Protein AF-A0A7X9IFP0-F1 (afdb_monomer)

Structure (mmCIF, N/CA/C/O backbone):
data_AF-A0A7X9IFP0-F1
#
_entry.id   AF-A0A7X9IFP0-F1
#
loop_
_atom_site.group_PDB
_atom_site.id
_atom_site.type_symbol
_atom_site.label_atom_id
_atom_site.label_alt_id
_atom_site.label_comp_id
_atom_site.label_asym_id
_atom_site.label_entity_id
_atom_site.label_seq_id
_atom_site.pdbx_PDB_ins_code
_atom_site.Cartn_x
_atom_site.Cartn_y
_atom_site.Cartn_z
_atom_site.occupancy
_atom_site.B_iso_or_equiv
_atom_site.auth_seq_id
_atom_site.auth_comp_id
_atom_site.auth_asym_id
_atom_site.auth_atom_id
_atom_site.pdbx_PDB_model_num
ATOM 1 N N . MET A 1 1 ? -8.179 13.036 -15.042 1.00 52.88 1 MET A N 1
ATOM 2 C CA . MET A 1 1 ? -7.383 11.812 -15.274 1.00 52.88 1 MET A CA 1
ATOM 3 C C . MET A 1 1 ? -6.676 11.459 -13.977 1.00 52.88 1 MET A C 1
ATOM 5 O O . MET A 1 1 ? -5.950 12.315 -13.472 1.00 52.88 1 MET A O 1
ATOM 9 N N . GLY A 1 2 ? -6.962 10.282 -13.411 1.00 71.62 2 GLY A N 1
ATOM 10 C CA . GLY A 1 2 ? -6.364 9.824 -12.152 1.00 71.62 2 GLY A CA 1
ATOM 11 C C . GLY A 1 2 ? -4.845 9.667 -12.257 1.00 71.62 2 GLY A C 1
ATOM 12 O O . GLY A 1 2 ? -4.300 9.585 -13.360 1.00 71.62 2 GLY A O 1
ATOM 13 N N . ILE A 1 3 ? -4.154 9.668 -11.117 1.00 73.00 3 ILE A N 1
ATOM 14 C CA . ILE A 1 3 ? -2.690 9.549 -11.071 1.00 73.00 3 ILE A CA 1
ATOM 15 C C . ILE A 1 3 ? -2.207 8.215 -11.659 1.00 73.00 3 ILE A C 1
ATOM 17 O O . ILE A 1 3 ? -1.256 8.205 -12.433 1.00 73.00 3 ILE A O 1
ATOM 21 N N . GLU A 1 4 ? -2.931 7.125 -11.399 1.00 76.62 4 GLU A N 1
ATOM 22 C CA . GLU A 1 4 ? -2.653 5.796 -11.953 1.00 76.62 4 GLU A CA 1
ATOM 23 C C . GLU A 1 4 ? -2.716 5.791 -13.487 1.00 76.62 4 GLU A C 1
ATOM 25 O O . GLU A 1 4 ? -1.817 5.290 -14.156 1.00 76.62 4 GLU A O 1
ATOM 30 N N . GLU A 1 5 ? -3.728 6.444 -14.059 1.00 79.69 5 GLU A N 1
ATOM 31 C CA . GLU A 1 5 ? -3.892 6.558 -15.508 1.00 79.69 5 GLU A CA 1
ATOM 32 C C . GLU A 1 5 ? -2.758 7.380 -16.142 1.00 79.69 5 GLU A C 1
ATOM 34 O O . GLU A 1 5 ? -2.252 7.048 -17.213 1.00 79.69 5 GLU A O 1
ATOM 39 N N . LYS A 1 6 ? -2.285 8.436 -15.465 1.00 83.88 6 LYS A N 1
ATOM 40 C CA . LYS A 1 6 ? -1.098 9.190 -15.909 1.00 83.88 6 LYS A CA 1
ATOM 41 C C . LYS A 1 6 ? 0.157 8.316 -15.911 1.00 83.88 6 LYS A C 1
ATOM 43 O O . LYS A 1 6 ? 0.950 8.406 -16.845 1.00 83.88 6 LYS A O 1
ATOM 48 N N . ILE A 1 7 ? 0.327 7.471 -14.896 1.00 87.12 7 ILE A N 1
ATOM 49 C CA . ILE A 1 7 ? 1.462 6.550 -14.789 1.00 87.12 7 ILE A CA 1
ATOM 50 C C . ILE A 1 7 ? 1.401 5.493 -15.898 1.00 87.12 7 ILE A C 1
ATOM 52 O O . ILE A 1 7 ? 2.388 5.320 -16.608 1.00 87.12 7 ILE A O 1
ATOM 56 N N . LYS A 1 8 ? 0.251 4.840 -16.114 1.00 89.50 8 LYS A N 1
ATOM 57 C CA . LYS A 1 8 ? 0.069 3.847 -17.191 1.00 89.50 8 LYS A CA 1
ATOM 58 C C . LYS A 1 8 ? 0.357 4.438 -18.571 1.00 89.50 8 LYS A C 1
ATOM 60 O O . LYS A 1 8 ? 1.079 3.833 -19.369 1.00 89.50 8 LYS A O 1
ATOM 65 N N . ASN A 1 9 ? -0.125 5.656 -18.825 1.00 91.88 9 ASN A N 1
ATOM 66 C CA . ASN A 1 9 ? 0.189 6.387 -20.052 1.00 91.88 9 ASN A CA 1
ATOM 67 C C . ASN A 1 9 ? 1.695 6.649 -20.180 1.00 91.88 9 ASN A C 1
ATOM 69 O O . ASN A 1 9 ? 2.280 6.376 -21.228 1.00 91.88 9 ASN A O 1
ATOM 73 N N . ARG A 1 10 ? 2.356 7.077 -19.099 1.00 93.50 10 ARG A N 1
ATOM 74 C CA . ARG A 1 10 ? 3.803 7.311 -19.108 1.00 93.50 10 ARG A CA 1
ATOM 75 C C . ARG A 1 10 ? 4.619 6.032 -19.335 1.00 93.50 10 ARG A C 1
ATOM 77 O O . ARG A 1 10 ? 5.610 6.075 -20.062 1.00 93.50 10 ARG A O 1
ATOM 84 N N . ILE A 1 11 ? 4.208 4.898 -18.763 1.00 94.56 11 ILE A N 1
ATOM 85 C CA . ILE A 1 11 ? 4.840 3.593 -19.021 1.00 94.56 11 ILE A CA 1
ATOM 86 C C . ILE A 1 11 ? 4.692 3.236 -20.503 1.00 94.56 11 ILE A C 1
ATOM 88 O O . ILE A 1 11 ? 5.669 2.863 -21.151 1.00 94.56 11 ILE A O 1
ATOM 92 N N . THR A 1 12 ? 3.498 3.425 -21.065 1.00 96.44 12 THR A N 1
ATOM 93 C CA . THR A 1 12 ? 3.212 3.156 -22.481 1.00 96.44 12 THR A CA 1
ATOM 94 C C . THR A 1 12 ? 4.081 4.010 -23.415 1.00 96.44 12 THR A C 1
ATOM 96 O O . THR A 1 12 ? 4.642 3.499 -24.386 1.00 96.44 12 THR A O 1
ATOM 99 N N . GLU A 1 13 ? 4.262 5.299 -23.112 1.00 96.25 13 GLU A N 1
ATOM 100 C CA . GLU A 1 13 ? 5.180 6.187 -23.841 1.00 96.25 13 GLU A CA 1
ATOM 101 C C . GLU A 1 13 ? 6.635 5.695 -23.797 1.00 96.25 13 GLU A C 1
ATOM 103 O O . GLU A 1 13 ? 7.333 5.706 -24.820 1.00 96.25 13 GLU A O 1
ATOM 108 N N . LEU A 1 14 ? 7.109 5.246 -22.630 1.00 96.31 14 LEU A N 1
ATOM 109 C CA . LEU A 1 14 ? 8.464 4.712 -22.487 1.00 96.31 14 LEU A CA 1
ATOM 110 C C . LEU A 1 14 ? 8.647 3.400 -23.246 1.00 96.31 14 LEU A C 1
ATOM 112 O O . LEU A 1 14 ? 9.641 3.264 -23.956 1.00 96.31 14 LEU A O 1
ATOM 116 N N . ILE A 1 15 ? 7.687 2.477 -23.183 1.00 97.25 15 ILE A N 1
ATOM 117 C CA . ILE A 1 15 ? 7.710 1.245 -23.986 1.00 97.25 15 ILE A CA 1
ATOM 118 C C . ILE A 1 15 ? 7.826 1.609 -25.472 1.00 97.25 15 ILE A C 1
ATOM 120 O O . ILE A 1 15 ? 8.747 1.172 -26.160 1.00 97.25 15 ILE A O 1
ATOM 124 N N . ASN A 1 16 ? 6.962 2.497 -25.969 1.00 96.56 16 ASN A N 1
ATOM 125 C CA . ASN A 1 16 ? 6.968 2.886 -27.379 1.00 96.56 16 ASN A CA 1
ATOM 126 C C . ASN A 1 16 ? 8.284 3.543 -27.819 1.00 96.56 16 ASN A C 1
ATOM 128 O O . ASN A 1 16 ? 8.816 3.197 -28.875 1.00 96.56 16 ASN A O 1
ATOM 132 N N . SER A 1 17 ? 8.834 4.454 -27.012 1.00 95.12 17 SER A N 1
ATOM 133 C CA . SER A 1 17 ? 10.113 5.113 -27.316 1.00 95.12 17 SER A CA 1
ATOM 134 C C . SER A 1 17 ? 11.323 4.174 -27.190 1.00 95.12 17 SER A C 1
ATOM 136 O O . SER A 1 17 ? 12.288 4.312 -27.943 1.00 95.12 17 SER A O 1
ATOM 138 N N . GLY A 1 18 ? 11.265 3.167 -26.314 1.00 93.75 18 GLY A N 1
ATOM 139 C CA . GLY A 1 18 ? 12.339 2.189 -26.111 1.00 93.75 18 GLY A CA 1
ATOM 140 C C . GLY A 1 18 ? 12.458 1.144 -27.228 1.00 93.75 18 GLY A C 1
ATOM 141 O O . GLY A 1 18 ? 13.548 0.609 -27.455 1.00 93.75 18 GLY A O 1
ATOM 142 N N . ARG A 1 19 ? 11.378 0.888 -27.986 1.00 93.38 19 ARG A N 1
ATOM 143 C CA . ARG A 1 19 ? 11.328 -0.136 -29.054 1.00 93.38 19 ARG A CA 1
ATOM 144 C C . ARG A 1 19 ? 12.436 -0.021 -30.092 1.00 93.38 19 ARG A C 1
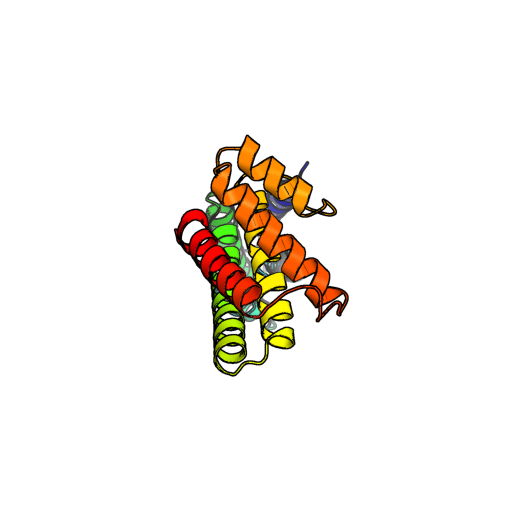ATOM 146 O O . ARG A 1 19 ? 12.911 -1.045 -30.565 1.00 93.38 19 ARG A O 1
ATOM 153 N N . GLN A 1 20 ? 12.816 1.195 -30.480 1.00 90.94 20 GLN A N 1
ATOM 154 C CA . GLN A 1 20 ? 13.871 1.416 -31.479 1.00 90.94 20 GLN A CA 1
ATOM 155 C C . GLN A 1 20 ? 15.255 1.581 -30.847 1.00 90.94 20 GLN A C 1
ATOM 157 O O . GLN A 1 20 ? 16.267 1.273 -31.479 1.00 90.94 20 GLN A O 1
ATOM 162 N N .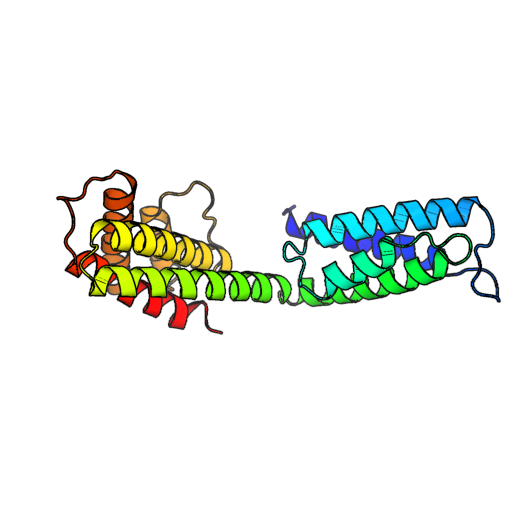 LEU A 1 21 ? 15.310 2.043 -29.595 1.00 93.44 21 LEU A N 1
ATOM 163 C CA . LEU A 1 21 ? 16.559 2.260 -28.868 1.00 93.44 21 LEU A CA 1
ATOM 164 C C . LEU A 1 21 ? 17.245 0.944 -28.492 1.00 93.44 21 LEU A C 1
ATOM 166 O O . LEU A 1 21 ? 18.474 0.893 -28.497 1.00 93.44 21 LEU A O 1
ATOM 170 N N . ARG A 1 22 ? 16.471 -0.128 -28.268 1.00 91.56 22 ARG A N 1
ATOM 171 C CA . ARG A 1 22 ? 16.991 -1.467 -27.938 1.00 91.56 22 ARG A CA 1
ATOM 172 C C . ARG A 1 22 ? 17.785 -2.156 -29.055 1.00 91.56 22 ARG A C 1
ATOM 174 O O . ARG A 1 22 ? 18.450 -3.154 -28.799 1.00 91.56 22 ARG A O 1
ATOM 181 N N . TYR A 1 23 ? 17.724 -1.653 -30.289 1.00 92.56 23 TYR A N 1
ATOM 182 C CA . TYR A 1 23 ? 18.433 -2.243 -31.426 1.00 92.56 23 TYR A CA 1
ATOM 183 C C . TYR A 1 23 ? 19.733 -1.494 -31.716 1.00 92.56 23 TYR A C 1
ATOM 185 O O . TYR A 1 23 ? 19.723 -0.348 -32.170 1.00 92.56 23 TYR A O 1
ATOM 193 N N . GLY A 1 24 ? 20.857 -2.155 -31.449 1.00 87.88 24 GLY A N 1
ATOM 194 C CA . GLY A 1 24 ? 22.185 -1.719 -31.872 1.00 87.88 24 GLY A CA 1
ATOM 195 C C . GLY A 1 24 ? 22.500 -2.082 -33.329 1.00 87.88 24 GLY A C 1
ATOM 196 O O . GLY A 1 24 ? 21.612 -2.397 -34.122 1.00 87.88 24 GLY A O 1
ATOM 197 N N . ARG A 1 25 ? 23.785 -2.061 -33.685 1.00 89.31 25 ARG A N 1
ATOM 198 C CA . ARG A 1 25 ? 24.316 -2.694 -34.902 1.00 89.31 25 ARG A CA 1
ATOM 199 C C . ARG A 1 25 ? 24.193 -4.224 -34.796 1.00 89.31 25 ARG A C 1
ATOM 201 O O . ARG A 1 25 ? 23.754 -4.753 -33.778 1.00 89.31 25 ARG A O 1
ATOM 208 N N . GLY A 1 26 ? 24.594 -4.951 -35.841 1.00 82.06 26 GLY A N 1
ATOM 209 C CA . GLY A 1 26 ? 24.518 -6.422 -35.871 1.00 82.06 26 GLY A CA 1
ATOM 210 C C . GLY A 1 26 ? 25.313 -7.139 -34.766 1.00 82.06 26 GLY A C 1
ATOM 211 O O . GLY A 1 26 ? 25.008 -8.281 -34.450 1.00 82.06 26 GLY A O 1
ATOM 212 N N . ASP A 1 27 ? 26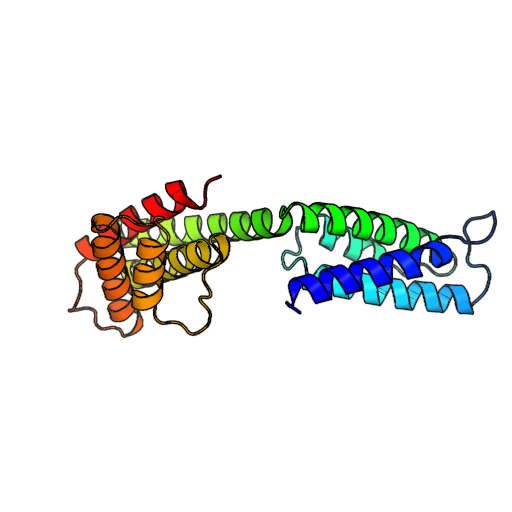.287 -6.461 -34.153 1.00 84.31 27 ASP A N 1
ATOM 213 C CA . ASP A 1 27 ? 27.072 -6.909 -32.991 1.00 84.31 27 ASP A CA 1
ATOM 214 C C . ASP A 1 27 ? 26.420 -6.549 -31.633 1.00 84.31 27 ASP A C 1
ATOM 216 O O . ASP A 1 27 ? 26.968 -6.849 -30.573 1.00 84.31 27 ASP A O 1
ATOM 220 N N . GLY A 1 28 ? 25.260 -5.884 -31.646 1.00 83.00 28 GLY A N 1
ATOM 221 C CA . GLY A 1 28 ? 24.554 -5.402 -30.460 1.00 83.00 28 GLY A CA 1
ATOM 222 C C . GLY A 1 28 ? 25.105 -4.102 -29.864 1.00 83.00 28 GLY A C 1
ATOM 223 O O . GLY A 1 28 ? 24.601 -3.665 -28.829 1.00 83.00 28 GLY A O 1
ATOM 224 N N . TRP A 1 29 ? 26.106 -3.475 -30.491 1.00 90.44 29 TRP A N 1
ATOM 225 C CA . TRP A 1 29 ? 26.683 -2.211 -30.029 1.00 90.44 29 TRP A CA 1
ATOM 226 C C . TRP A 1 29 ? 25.852 -1.011 -30.489 1.00 90.44 29 TRP A C 1
ATOM 228 O O . TRP A 1 29 ? 25.107 -1.085 -31.465 1.00 90.44 29 TRP A O 1
ATOM 238 N N . VAL A 1 30 ? 26.004 0.132 -29.826 1.00 93.88 30 VAL A N 1
ATOM 239 C CA . VAL A 1 30 ? 25.446 1.414 -30.283 1.00 93.88 30 VAL A CA 1
ATOM 240 C C . VAL A 1 30 ? 25.852 1.725 -31.730 1.00 93.88 30 VAL A C 1
ATOM 242 O O . VAL A 1 30 ? 26.975 1.449 -32.159 1.00 93.88 30 VAL A O 1
ATOM 245 N N . ARG A 1 31 ? 24.922 2.306 -32.497 1.00 93.62 31 ARG A N 1
ATOM 246 C CA . ARG A 1 31 ? 25.154 2.757 -33.880 1.00 93.62 31 ARG A CA 1
ATOM 247 C C . ARG A 1 31 ? 26.016 4.010 -33.925 1.00 93.62 31 ARG A C 1
ATOM 249 O O . ARG A 1 31 ? 26.929 4.091 -34.741 1.00 93.62 31 ARG A O 1
ATOM 256 N N . ASP A 1 32 ? 25.727 4.943 -33.029 1.00 93.75 32 ASP A N 1
ATOM 257 C CA . ASP A 1 32 ? 26.403 6.221 -32.874 1.00 93.75 32 ASP A CA 1
ATOM 258 C C . ASP A 1 32 ? 26.281 6.723 -31.424 1.00 93.75 32 ASP A C 1
ATOM 260 O O . ASP A 1 32 ? 25.608 6.127 -30.573 1.00 93.75 32 ASP A O 1
ATOM 264 N N . GLU A 1 33 ? 26.963 7.831 -31.140 1.00 93.62 33 GLU A N 1
ATOM 265 C CA . GLU A 1 33 ? 26.965 8.458 -29.818 1.00 93.62 33 GLU A CA 1
ATOM 266 C C . GLU A 1 33 ? 25.585 9.016 -29.428 1.00 93.62 33 GLU A C 1
ATOM 268 O O . GLU A 1 33 ? 25.211 8.978 -28.256 1.00 93.62 33 GLU A O 1
ATOM 273 N N . LEU A 1 34 ? 24.783 9.465 -30.399 1.00 94.81 34 LEU A N 1
ATOM 274 C CA . LEU A 1 34 ? 23.430 9.962 -30.145 1.00 94.81 34 LEU A CA 1
ATOM 275 C C . LEU A 1 34 ? 22.522 8.842 -29.621 1.00 94.81 34 LEU A C 1
ATOM 277 O O . LEU A 1 34 ? 21.791 9.031 -28.648 1.00 94.81 34 LEU A O 1
ATOM 281 N N . GLN A 1 35 ? 22.593 7.649 -30.215 1.00 94.81 35 GLN A N 1
ATOM 282 C CA . GLN A 1 35 ? 21.882 6.482 -29.714 1.00 94.81 35 GLN A CA 1
ATOM 283 C C . GLN A 1 35 ? 22.324 6.151 -28.291 1.00 94.81 35 GLN A C 1
ATOM 285 O O . GLN A 1 35 ? 21.467 5.877 -27.453 1.00 94.81 35 GLN A O 1
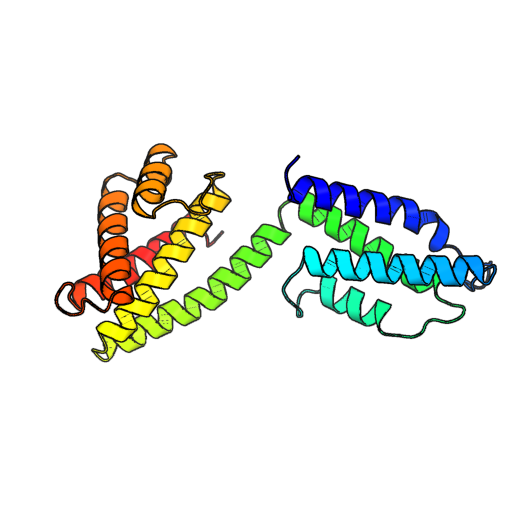ATOM 290 N N . ARG A 1 36 ? 23.630 6.192 -27.999 1.00 94.88 36 ARG A N 1
ATOM 291 C CA . ARG A 1 36 ? 24.138 5.932 -26.645 1.00 94.88 36 ARG A CA 1
ATOM 292 C C . ARG A 1 36 ? 23.513 6.886 -25.623 1.00 94.88 36 ARG A C 1
ATOM 294 O O . ARG A 1 36 ? 22.994 6.430 -24.606 1.00 94.88 36 ARG A O 1
ATOM 301 N N . GLN A 1 37 ? 23.506 8.185 -25.916 1.00 94.94 37 GLN A N 1
ATOM 302 C CA . GLN A 1 37 ? 22.925 9.218 -25.051 1.00 94.94 37 GLN A CA 1
ATOM 303 C C . GLN A 1 37 ? 21.415 9.031 -24.865 1.00 94.94 37 GLN A C 1
ATOM 305 O O . GLN A 1 37 ? 20.919 9.093 -23.739 1.00 94.94 37 GLN A O 1
ATOM 310 N N . ASN A 1 38 ? 20.695 8.716 -25.944 1.00 96.12 38 ASN A N 1
ATOM 311 C CA . ASN A 1 38 ? 19.263 8.431 -25.886 1.00 96.12 38 ASN A CA 1
ATOM 312 C C . ASN A 1 38 ? 18.958 7.177 -25.055 1.00 96.12 38 ASN A C 1
ATOM 314 O O . ASN A 1 38 ? 18.014 7.190 -24.268 1.00 96.12 38 ASN A O 1
ATOM 318 N N . CYS A 1 39 ? 19.763 6.116 -25.179 1.00 96.12 39 CYS A N 1
ATOM 319 C CA . CYS A 1 39 ? 19.630 4.921 -24.347 1.00 96.12 39 CYS A CA 1
ATOM 320 C C . CYS A 1 39 ? 19.811 5.256 -22.862 1.00 96.12 39 CYS A C 1
ATOM 322 O O . CYS A 1 39 ? 19.006 4.824 -22.043 1.00 96.12 39 CYS A O 1
ATOM 324 N N . ILE A 1 40 ? 20.824 6.055 -22.512 1.00 94.56 40 ILE A N 1
ATOM 325 C CA . ILE A 1 40 ? 21.078 6.462 -21.121 1.00 94.56 40 ILE A CA 1
ATOM 326 C C . ILE A 1 40 ? 19.908 7.285 -20.572 1.00 94.56 40 ILE A C 1
ATOM 328 O O . ILE A 1 40 ? 19.384 6.966 -19.506 1.00 94.56 40 ILE A O 1
ATOM 332 N N . GLY A 1 41 ? 19.451 8.304 -21.308 1.00 95.25 41 GLY A N 1
ATOM 333 C CA . GLY A 1 41 ? 18.312 9.124 -20.885 1.00 95.25 41 GLY A CA 1
ATOM 334 C C . GLY A 1 41 ? 17.030 8.305 -20.716 1.00 95.25 41 GLY A C 1
ATOM 335 O O . GLY A 1 41 ? 16.292 8.485 -19.745 1.00 95.25 41 GLY A O 1
ATOM 336 N N . TRP A 1 42 ? 16.794 7.353 -21.621 1.00 97.44 42 TRP A N 1
ATOM 337 C CA . TRP A 1 42 ? 15.659 6.441 -21.535 1.00 97.44 42 TRP A CA 1
ATOM 338 C C . TRP A 1 42 ? 15.746 5.527 -20.304 1.00 97.44 42 TRP A C 1
ATOM 340 O O . TRP A 1 42 ? 14.763 5.410 -19.575 1.00 97.44 42 TRP A O 1
ATOM 350 N N . LEU A 1 43 ? 16.918 4.943 -20.021 1.00 97.06 43 LEU A N 1
ATOM 351 C CA . LEU A 1 43 ? 17.141 4.071 -18.858 1.00 97.06 43 LEU A CA 1
ATOM 352 C C . LEU A 1 43 ? 16.897 4.802 -17.535 1.00 97.06 43 LEU A C 1
ATOM 354 O O . LEU A 1 43 ? 16.224 4.265 -16.657 1.00 97.06 43 LEU A O 1
ATOM 358 N N . VAL A 1 44 ? 17.378 6.042 -17.414 1.00 95.81 44 VAL A N 1
ATOM 359 C CA . VAL A 1 44 ? 17.136 6.879 -16.228 1.00 95.81 44 VAL A CA 1
ATOM 360 C C . VAL A 1 44 ? 15.645 7.184 -16.075 1.00 95.81 44 VAL A C 1
ATOM 362 O O . VAL A 1 44 ? 15.091 7.042 -14.985 1.00 95.81 44 VAL A O 1
ATOM 365 N N . SER A 1 45 ? 14.961 7.554 -17.165 1.00 96.44 45 SER A N 1
ATOM 366 C CA . SER A 1 45 ? 13.518 7.815 -17.108 1.00 96.44 45 SER A CA 1
ATOM 367 C C . SER A 1 45 ? 12.715 6.561 -16.751 1.00 96.44 45 SER A C 1
ATOM 369 O O . SER A 1 45 ? 11.718 6.679 -16.039 1.00 96.44 45 SER A O 1
ATOM 371 N N . ALA A 1 46 ? 13.116 5.389 -17.247 1.00 96.81 46 ALA A N 1
ATOM 372 C CA . ALA A 1 46 ? 12.485 4.113 -16.933 1.00 96.81 46 ALA A CA 1
ATOM 373 C C . ALA A 1 46 ? 12.693 3.728 -15.464 1.00 96.81 46 ALA A C 1
ATOM 375 O O . ALA A 1 46 ? 11.725 3.400 -14.784 1.00 96.81 46 ALA A O 1
ATOM 376 N N . GLN A 1 47 ? 13.921 3.844 -14.951 1.00 96.31 47 GLN A N 1
ATOM 377 C CA . GLN A 1 47 ? 14.240 3.564 -13.550 1.00 96.31 47 GLN A CA 1
ATOM 378 C C . GLN A 1 47 ? 13.438 4.446 -12.593 1.00 96.31 47 GLN A C 1
ATOM 380 O O . GLN A 1 47 ? 12.808 3.938 -11.667 1.00 96.31 47 GLN A O 1
ATOM 385 N N . ASN A 1 48 ? 13.390 5.754 -12.859 1.00 94.06 48 ASN A N 1
ATOM 386 C CA . ASN A 1 48 ? 12.599 6.677 -12.054 1.00 94.06 48 ASN A CA 1
ATOM 387 C C . ASN A 1 48 ? 11.111 6.294 -12.045 1.00 94.06 48 ASN A C 1
ATOM 389 O O . ASN A 1 48 ? 10.460 6.349 -11.007 1.00 94.06 48 ASN A O 1
ATOM 393 N N . LEU A 1 49 ? 10.564 5.879 -13.191 1.00 92.88 49 LEU A N 1
ATOM 394 C CA . LEU A 1 49 ? 9.166 5.468 -13.268 1.00 92.88 49 LEU A CA 1
ATOM 395 C C . LEU A 1 49 ? 8.896 4.186 -12.475 1.00 92.88 49 LEU A C 1
ATOM 397 O O . LEU A 1 49 ? 7.892 4.121 -11.775 1.00 92.88 49 LEU A O 1
ATOM 401 N N . VAL A 1 50 ? 9.800 3.203 -12.525 1.00 93.44 50 VAL A N 1
ATOM 402 C CA . VAL A 1 50 ? 9.696 1.990 -11.699 1.00 93.44 50 VAL A CA 1
ATOM 403 C C . VAL A 1 50 ? 9.707 2.344 -10.210 1.00 93.44 50 VAL A C 1
ATOM 405 O O . VAL A 1 50 ? 8.899 1.806 -9.464 1.00 93.44 50 VAL A O 1
ATOM 408 N N . HIS A 1 51 ? 10.545 3.290 -9.774 1.00 90.75 51 HIS A N 1
ATOM 409 C CA . HIS A 1 51 ? 10.585 3.734 -8.369 1.00 90.75 51 HIS A CA 1
ATOM 410 C C . HIS A 1 51 ? 9.310 4.445 -7.918 1.00 90.75 51 HIS A C 1
ATOM 412 O O . HIS A 1 51 ? 8.954 4.348 -6.751 1.00 90.75 51 HIS A O 1
ATOM 418 N N . LEU A 1 52 ? 8.618 5.142 -8.822 1.00 86.12 52 LEU A N 1
ATOM 419 C CA . LEU A 1 52 ? 7.330 5.778 -8.518 1.00 86.12 52 LEU A CA 1
ATOM 420 C C . LEU A 1 52 ? 6.187 4.768 -8.372 1.00 86.12 52 LEU A C 1
ATOM 422 O O . LEU A 1 52 ? 5.191 5.068 -7.722 1.00 86.12 52 LEU A O 1
ATOM 426 N N . VAL A 1 53 ? 6.309 3.611 -9.022 1.00 85.44 53 VAL A N 1
ATOM 427 C CA . VAL A 1 53 ? 5.279 2.564 -9.037 1.00 85.44 53 VAL A CA 1
ATOM 428 C C . VAL A 1 53 ? 5.526 1.510 -7.964 1.00 85.44 53 VAL A C 1
ATOM 430 O O . VAL A 1 53 ? 4.581 0.931 -7.444 1.00 85.44 53 VAL A O 1
ATOM 433 N N . VAL A 1 54 ? 6.791 1.243 -7.646 1.00 86.69 54 VAL A N 1
ATOM 434 C CA . VAL A 1 54 ? 7.207 0.154 -6.769 1.00 86.69 54 VAL A CA 1
ATOM 435 C C . VAL A 1 54 ? 8.077 0.725 -5.655 1.00 86.69 54 VAL A C 1
ATOM 437 O O . VAL A 1 54 ? 9.269 0.971 -5.836 1.00 86.69 54 VAL A O 1
ATOM 440 N N . ASN A 1 55 ? 7.477 0.928 -4.482 1.00 78.75 55 ASN A N 1
ATOM 441 C CA . ASN A 1 55 ? 8.164 1.522 -3.332 1.00 78.75 55 ASN A CA 1
ATOM 442 C C . ASN A 1 55 ? 9.109 0.544 -2.618 1.00 78.75 55 ASN A C 1
ATOM 444 O O . ASN A 1 55 ? 10.102 0.965 -2.025 1.00 78.75 55 ASN A O 1
ATOM 448 N N . ASP A 1 56 ? 8.846 -0.760 -2.699 1.00 79.19 56 ASP A N 1
ATOM 449 C CA . ASP A 1 56 ? 9.686 -1.786 -2.083 1.00 79.19 56 ASP A CA 1
ATOM 450 C C . ASP A 1 56 ? 10.972 -2.029 -2.896 1.00 79.19 56 ASP A C 1
ATOM 452 O O . ASP A 1 56 ? 10.934 -2.398 -4.072 1.00 79.19 56 ASP A O 1
ATOM 456 N N . HIS A 1 57 ? 12.127 -1.837 -2.254 1.00 80.94 57 HIS A N 1
ATOM 457 C CA . HIS A 1 57 ? 13.449 -2.092 -2.832 1.00 80.94 57 HIS A CA 1
ATOM 458 C C . HIS A 1 57 ? 13.708 -3.580 -3.116 1.00 80.94 57 HIS A C 1
ATOM 460 O O . HIS A 1 57 ? 14.487 -3.895 -4.016 1.00 80.94 57 HIS A O 1
ATOM 466 N N . GLY A 1 58 ? 13.063 -4.488 -2.376 1.00 82.19 58 GLY A N 1
ATOM 467 C CA . GLY A 1 58 ? 13.171 -5.935 -2.565 1.00 82.19 58 GLY A CA 1
ATOM 468 C C . GLY A 1 58 ? 12.347 -6.469 -3.737 1.00 82.19 58 GLY A C 1
ATOM 469 O O . GLY A 1 58 ? 12.594 -7.582 -4.205 1.00 82.19 58 GLY A O 1
ATOM 470 N N . ASN A 1 59 ? 11.401 -5.683 -4.257 1.00 88.75 59 ASN A N 1
ATOM 471 C CA . ASN A 1 59 ? 10.537 -6.121 -5.343 1.00 88.75 59 ASN A CA 1
ATOM 472 C C . ASN A 1 59 ? 11.357 -6.452 -6.615 1.00 88.75 59 ASN A C 1
ATOM 474 O O . ASN A 1 59 ? 12.236 -5.667 -7.003 1.00 88.75 59 ASN A O 1
ATOM 478 N N . PRO A 1 60 ? 11.080 -7.576 -7.309 1.00 91.69 60 PRO A N 1
ATOM 479 C CA . PRO A 1 60 ? 11.828 -7.987 -8.499 1.00 91.69 60 PRO A CA 1
ATOM 480 C C . PRO A 1 60 ? 11.849 -6.958 -9.633 1.00 91.69 60 PRO A C 1
ATOM 482 O O . PRO A 1 60 ? 12.871 -6.845 -10.312 1.00 91.69 60 PRO A O 1
ATOM 485 N N . TYR A 1 61 ? 10.768 -6.190 -9.822 1.00 94.25 61 TYR A N 1
ATOM 486 C CA . TYR A 1 61 ? 10.712 -5.123 -10.823 1.00 94.25 61 TYR A CA 1
ATOM 487 C C . TYR A 1 61 ? 11.744 -4.036 -10.518 1.00 94.25 61 TYR A C 1
ATOM 489 O O . TYR A 1 61 ? 12.548 -3.685 -11.379 1.00 94.25 61 TYR A O 1
ATOM 497 N N . ARG A 1 62 ? 11.779 -3.554 -9.270 1.00 93.88 62 ARG A N 1
ATOM 498 C CA . ARG A 1 62 ? 12.695 -2.489 -8.848 1.00 93.88 62 ARG A CA 1
ATOM 499 C C . ARG A 1 62 ? 14.144 -2.954 -8.797 1.00 93.88 62 ARG A C 1
ATOM 501 O O . ARG A 1 62 ? 14.996 -2.358 -9.451 1.00 93.88 62 ARG A O 1
ATOM 508 N N . SER A 1 63 ? 14.417 -4.042 -8.083 1.00 94.69 63 SER A N 1
ATOM 509 C CA . SER A 1 63 ? 15.777 -4.566 -7.907 1.00 94.69 63 SER A CA 1
ATOM 510 C C . SER A 1 63 ? 16.437 -4.963 -9.235 1.00 94.69 63 SER A C 1
ATOM 512 O O . SER A 1 63 ? 17.624 -4.699 -9.443 1.00 94.69 63 SER A O 1
ATOM 514 N N . SER A 1 64 ? 15.677 -5.536 -10.177 1.00 95.19 64 SER A N 1
ATOM 515 C CA . SER A 1 64 ? 16.194 -5.858 -11.512 1.00 95.19 64 SER A CA 1
ATOM 516 C C . SER A 1 64 ? 16.502 -4.603 -12.317 1.00 95.19 64 SER A C 1
ATOM 518 O O . SER A 1 64 ? 17.592 -4.513 -12.881 1.00 95.19 64 SER A O 1
ATOM 520 N N . THR A 1 65 ? 15.594 -3.622 -12.347 1.00 96.75 65 THR A N 1
ATOM 521 C CA . THR A 1 65 ? 15.836 -2.349 -13.038 1.00 96.75 65 THR A CA 1
ATOM 522 C C . THR A 1 65 ? 17.038 -1.613 -12.448 1.00 96.75 65 THR A C 1
ATOM 524 O O . THR A 1 65 ? 17.891 -1.161 -13.208 1.00 96.75 65 THR A O 1
ATOM 527 N N . ASP A 1 66 ? 17.175 -1.567 -11.122 1.00 95.44 66 ASP A N 1
ATOM 528 C CA . ASP A 1 66 ? 18.308 -0.927 -10.446 1.00 95.44 66 ASP A CA 1
ATOM 529 C C . ASP A 1 66 ? 19.636 -1.591 -10.795 1.00 95.44 66 ASP A C 1
ATOM 531 O O . ASP A 1 66 ? 20.599 -0.913 -11.160 1.00 95.44 66 ASP A O 1
ATOM 535 N N . ARG A 1 67 ? 19.679 -2.925 -10.782 1.00 95.00 67 ARG A N 1
ATOM 536 C CA . ARG A 1 67 ? 20.856 -3.686 -11.216 1.00 95.00 67 ARG A CA 1
ATOM 537 C C . ARG A 1 67 ? 21.207 -3.412 -12.678 1.00 95.00 67 ARG A C 1
ATOM 539 O O . ARG A 1 67 ? 22.386 -3.371 -13.032 1.00 95.00 67 ARG A O 1
ATOM 546 N N . ILE A 1 68 ? 20.205 -3.259 -13.543 1.00 94.50 68 ILE A N 1
ATOM 547 C CA . ILE A 1 68 ? 20.443 -3.033 -14.968 1.00 94.50 68 ILE A CA 1
ATOM 548 C C . ILE A 1 68 ? 20.975 -1.615 -15.210 1.00 94.50 68 ILE A C 1
ATOM 550 O O . ILE A 1 68 ? 21.977 -1.473 -15.920 1.00 94.50 68 ILE A O 1
ATOM 554 N N . CYS A 1 69 ? 20.354 -0.609 -14.589 1.00 92.88 69 CYS A N 1
ATOM 555 C CA . CYS A 1 69 ? 20.677 0.810 -14.746 1.00 92.88 69 CYS A CA 1
ATOM 556 C C . CYS A 1 69 ? 21.917 1.264 -13.956 1.00 92.88 69 CYS A C 1
ATOM 558 O O . CYS A 1 69 ? 22.527 2.262 -14.324 1.00 92.88 69 CYS A O 1
ATOM 560 N N . GLY A 1 70 ? 22.318 0.544 -12.903 1.00 86.31 70 GLY A N 1
ATOM 561 C CA . GLY A 1 70 ? 23.439 0.921 -12.031 1.00 86.31 70 GLY A CA 1
ATOM 562 C C . GLY A 1 70 ? 24.841 0.725 -12.621 1.00 86.31 70 GLY A C 1
ATOM 563 O O . GLY A 1 70 ? 25.816 1.167 -12.020 1.00 86.31 70 GLY A O 1
ATOM 564 N N . ASN A 1 71 ? 24.963 0.078 -13.783 1.00 82.88 71 ASN A N 1
ATOM 565 C CA . ASN A 1 71 ? 26.247 -0.169 -14.445 1.00 82.88 71 ASN A CA 1
ATOM 566 C C . ASN A 1 71 ? 26.456 0.792 -15.621 1.00 82.88 71 ASN A C 1
ATOM 568 O O . ASN A 1 71 ? 25.551 0.956 -16.440 1.00 82.88 71 ASN A O 1
ATOM 572 N N . ASP A 1 72 ? 27.667 1.338 -15.780 1.00 78.25 72 ASP A N 1
ATOM 573 C CA . ASP A 1 72 ? 28.044 2.002 -17.032 1.00 78.25 72 ASP A CA 1
ATOM 574 C C . ASP A 1 72 ? 28.087 0.965 -18.163 1.00 78.25 72 ASP A C 1
ATOM 576 O O . ASP A 1 72 ? 28.850 -0.003 -18.131 1.00 78.25 72 ASP A O 1
ATOM 580 N N . ARG A 1 73 ? 27.208 1.140 -19.151 1.00 79.69 73 ARG A N 1
ATOM 581 C CA . ARG A 1 73 ? 27.032 0.200 -20.263 1.00 79.69 73 ARG A CA 1
ATOM 582 C C . ARG A 1 73 ? 27.835 0.582 -21.500 1.00 79.69 73 ARG A C 1
ATOM 584 O O . ARG A 1 73 ? 27.903 -0.233 -22.417 1.00 79.69 73 ARG A O 1
ATOM 591 N N . GLY A 1 74 ? 28.412 1.785 -21.570 1.00 85.25 74 GLY A N 1
ATOM 592 C CA . GLY A 1 74 ? 29.157 2.247 -22.744 1.00 85.25 74 GLY A CA 1
ATOM 593 C C . GLY A 1 74 ? 28.464 1.897 -24.071 1.00 85.25 74 GLY A C 1
ATOM 594 O O . GLY A 1 74 ? 27.326 2.295 -24.323 1.00 85.25 74 GLY A O 1
ATOM 595 N N . ASN A 1 75 ? 29.135 1.098 -24.905 1.00 88.25 75 ASN A N 1
ATOM 596 C CA . ASN A 1 75 ? 28.641 0.714 -26.229 1.00 88.25 75 ASN A CA 1
ATOM 597 C C . ASN A 1 75 ? 27.539 -0.355 -26.230 1.00 88.25 75 ASN A C 1
ATOM 599 O O . ASN A 1 75 ? 26.925 -0.558 -27.271 1.00 88.25 75 ASN A O 1
ATOM 603 N N . VAL A 1 76 ? 27.248 -1.020 -25.110 1.00 91.25 76 VAL A N 1
ATOM 604 C CA . VAL A 1 76 ? 26.182 -2.039 -25.017 1.00 91.25 76 VAL A CA 1
ATOM 605 C C . VAL A 1 76 ? 24.890 -1.500 -24.392 1.00 91.25 76 VAL A C 1
ATOM 607 O O . VAL A 1 76 ? 23.994 -2.260 -24.031 1.00 91.25 76 VAL A O 1
ATOM 610 N N . ALA A 1 77 ? 24.741 -0.173 -24.311 1.00 93.06 77 ALA A N 1
ATOM 611 C CA . ALA A 1 77 ? 23.529 0.481 -23.813 1.00 93.06 77 ALA A CA 1
ATOM 612 C C . ALA A 1 77 ? 22.201 -0.002 -24.459 1.00 93.06 77 ALA A C 1
ATOM 614 O O 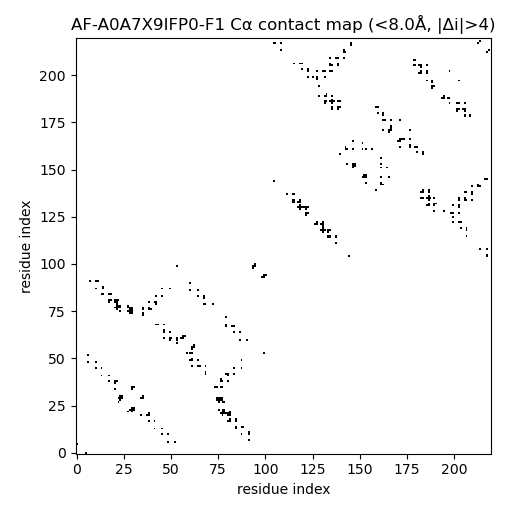. ALA A 1 77 ? 21.219 -0.118 -23.724 1.00 93.06 77 ALA A O 1
ATOM 615 N N . PRO A 1 78 ? 22.121 -0.344 -25.768 1.00 95.81 78 PRO A N 1
ATOM 616 C CA . PRO A 1 78 ? 20.894 -0.870 -26.375 1.00 95.81 78 PRO A CA 1
ATOM 617 C C . PRO A 1 78 ? 20.396 -2.168 -25.725 1.00 95.81 78 PRO A C 1
ATOM 619 O O . PRO A 1 78 ? 19.192 -2.363 -25.584 1.00 95.81 78 PRO A O 1
ATOM 622 N N . GLN A 1 79 ? 21.305 -3.033 -25.271 1.00 94.06 79 GLN A N 1
ATOM 623 C CA . GLN A 1 79 ? 20.944 -4.298 -24.623 1.00 94.06 79 GLN A CA 1
ATOM 624 C C . GLN A 1 79 ? 20.247 -4.038 -23.283 1.00 94.06 79 GLN A C 1
ATOM 626 O O . GLN A 1 79 ? 19.184 -4.593 -23.024 1.00 94.06 79 GLN A O 1
ATOM 631 N N . ALA A 1 80 ? 20.781 -3.106 -22.487 1.00 94.88 80 ALA A N 1
ATOM 632 C CA . ALA A 1 80 ? 20.161 -2.684 -21.233 1.00 94.88 80 ALA A CA 1
ATOM 633 C C . ALA A 1 80 ? 18.780 -2.046 -21.455 1.00 94.88 80 ALA A C 1
ATOM 635 O O . ALA A 1 80 ? 17.851 -2.320 -20.696 1.00 94.88 80 ALA A O 1
ATOM 636 N N . VAL A 1 81 ? 18.615 -1.245 -22.518 1.00 96.62 81 VAL A N 1
ATOM 637 C CA . VAL A 1 81 ? 17.291 -0.736 -22.916 1.00 96.62 81 VAL A CA 1
ATOM 638 C C . VAL A 1 81 ? 16.348 -1.892 -23.234 1.00 96.62 81 VAL A C 1
ATOM 640 O O . VAL A 1 81 ? 15.204 -1.865 -22.798 1.00 96.62 81 VAL A O 1
ATOM 643 N N . GLY A 1 82 ? 16.812 -2.920 -23.949 1.00 96.31 82 GLY A N 1
ATOM 644 C CA . GLY A 1 82 ? 16.023 -4.120 -24.235 1.00 96.31 82 GLY A CA 1
ATOM 645 C C . GLY A 1 82 ? 15.560 -4.853 -22.974 1.00 96.31 82 GLY A C 1
ATOM 646 O O . GLY A 1 82 ? 14.384 -5.196 -22.871 1.00 96.31 82 GLY A O 1
ATOM 647 N N . GLU A 1 83 ? 16.457 -5.039 -22.005 1.00 96.31 83 GLU A N 1
ATOM 648 C CA . GLU A 1 83 ? 16.149 -5.684 -20.724 1.00 96.31 83 GLU A CA 1
ATOM 649 C C . GLU A 1 83 ? 15.112 -4.882 -19.922 1.00 96.31 83 GLU A C 1
ATOM 651 O O . GLU A 1 83 ? 14.077 -5.422 -19.533 1.00 96.31 83 GLU A O 1
ATOM 656 N N . VAL A 1 84 ? 15.330 -3.577 -19.722 1.00 97.44 84 VAL A N 1
ATOM 657 C CA . VAL A 1 84 ? 14.388 -2.730 -18.968 1.00 97.44 84 VAL A CA 1
ATOM 658 C C . VAL A 1 84 ? 13.070 -2.535 -19.721 1.00 97.44 84 VAL A C 1
ATOM 660 O O . VAL A 1 84 ? 12.017 -2.461 -19.095 1.00 97.44 84 VAL A O 1
ATOM 663 N N . HIS A 1 85 ? 13.081 -2.512 -21.055 1.00 98.00 85 HIS A N 1
ATOM 664 C CA . HIS A 1 85 ? 11.859 -2.462 -21.859 1.00 98.00 85 HIS A CA 1
ATOM 665 C C . HIS A 1 85 ? 10.971 -3.681 -21.605 1.00 98.00 85 HIS A C 1
ATOM 667 O O . HIS A 1 85 ? 9.770 -3.517 -21.411 1.00 98.00 85 HIS A O 1
ATOM 673 N N . ALA A 1 86 ? 11.548 -4.885 -21.567 1.00 97.50 86 ALA A N 1
ATOM 674 C CA . ALA A 1 86 ? 10.799 -6.101 -21.253 1.00 97.50 86 ALA A CA 1
ATOM 675 C C . ALA A 1 86 ? 10.218 -6.062 -19.828 1.00 97.50 86 ALA A C 1
ATOM 677 O O . ALA A 1 86 ? 9.075 -6.464 -19.613 1.00 97.50 86 ALA A O 1
ATOM 678 N N . ILE A 1 87 ? 10.973 -5.515 -18.867 1.00 97.44 87 ILE A N 1
ATOM 679 C CA . ILE A 1 87 ? 10.496 -5.301 -17.494 1.00 97.44 87 ILE A CA 1
ATOM 680 C C . ILE A 1 87 ? 9.299 -4.339 -17.476 1.00 97.44 87 ILE A C 1
ATOM 682 O O . ILE A 1 87 ? 8.303 -4.637 -16.825 1.00 97.44 87 ILE A O 1
ATOM 686 N N . LEU A 1 88 ? 9.356 -3.216 -18.203 1.00 96.94 88 LEU A N 1
ATOM 687 C CA . LEU A 1 88 ? 8.244 -2.261 -18.279 1.00 96.94 88 LEU A CA 1
ATOM 688 C C . LEU A 1 88 ? 6.993 -2.853 -18.944 1.00 96.94 88 LEU A C 1
ATOM 690 O O . LEU A 1 88 ? 5.883 -2.543 -18.514 1.00 96.94 88 LEU A O 1
ATOM 694 N N . GLU A 1 89 ? 7.149 -3.697 -19.970 1.00 97.25 89 GLU A N 1
ATOM 695 C CA . GLU A 1 89 ? 6.023 -4.396 -20.605 1.00 97.25 89 GLU A CA 1
ATOM 696 C C . GLU A 1 89 ? 5.303 -5.313 -19.610 1.00 97.25 89 GLU A C 1
ATOM 698 O O . GLU A 1 89 ? 4.078 -5.253 -19.503 1.00 97.25 89 GLU A O 1
ATOM 703 N N . LEU A 1 90 ? 6.054 -6.106 -18.839 1.00 96.25 90 LEU A N 1
ATOM 704 C CA . LEU A 1 90 ? 5.488 -6.970 -17.799 1.00 96.25 90 LEU A CA 1
ATOM 705 C C . LEU A 1 90 ? 4.872 -6.163 -16.651 1.00 96.25 90 LEU A C 1
ATOM 707 O O . LEU A 1 90 ? 3.751 -6.451 -16.239 1.00 96.25 90 LEU A O 1
ATOM 711 N N . LEU A 1 91 ? 5.548 -5.102 -16.203 1.00 94.25 91 LEU A N 1
ATOM 712 C CA . LEU A 1 91 ? 5.035 -4.208 -15.167 1.00 94.25 91 LEU A CA 1
ATOM 713 C C . LEU A 1 91 ? 3.676 -3.619 -15.567 1.00 94.25 91 LEU A C 1
ATOM 715 O O . LEU A 1 91 ? 2.751 -3.603 -14.760 1.00 94.25 91 LEU A O 1
ATOM 719 N N . LEU A 1 92 ? 3.528 -3.170 -16.819 1.00 94.62 92 LEU A N 1
ATOM 720 C CA . LEU A 1 92 ? 2.264 -2.628 -17.320 1.00 94.62 92 LEU A CA 1
ATOM 721 C C . LEU A 1 92 ? 1.148 -3.682 -17.337 1.00 94.62 92 LEU A C 1
ATOM 723 O O . LEU A 1 92 ? 0.001 -3.361 -17.021 1.00 94.62 92 LEU A O 1
ATOM 727 N N . VAL A 1 93 ? 1.467 -4.928 -17.699 1.00 94.69 93 VAL A N 1
ATOM 728 C CA . VAL A 1 93 ? 0.510 -6.045 -17.657 1.00 94.69 93 VAL A CA 1
ATOM 729 C C . VAL A 1 93 ? 0.037 -6.284 -16.223 1.00 94.69 93 VAL A C 1
ATOM 731 O O . VAL A 1 93 ? -1.168 -6.255 -15.975 1.00 94.69 93 VAL A O 1
ATOM 734 N N . ASP A 1 94 ? 0.959 -6.424 -15.273 1.00 92.19 94 ASP A N 1
ATOM 735 C CA . ASP A 1 94 ? 0.633 -6.678 -13.865 1.00 92.19 94 ASP A CA 1
ATOM 736 C C . ASP A 1 94 ? -0.138 -5.519 -13.223 1.00 92.19 94 ASP A C 1
ATOM 738 O O . ASP A 1 94 ? -1.062 -5.738 -12.436 1.00 92.19 94 ASP A O 1
ATOM 742 N N . MET A 1 95 ? 0.179 -4.278 -13.600 1.00 88.25 95 MET A N 1
ATOM 743 C CA . MET A 1 95 ? -0.593 -3.098 -13.205 1.00 88.25 95 MET A CA 1
ATOM 744 C C . MET A 1 95 ? -2.029 -3.147 -13.719 1.00 88.25 95 MET A C 1
ATOM 746 O O . MET A 1 95 ? -2.958 -2.832 -12.979 1.00 88.25 95 MET A O 1
ATOM 750 N N . ASN A 1 96 ? -2.235 -3.533 -14.979 1.00 87.38 96 ASN A N 1
ATOM 751 C CA . ASN A 1 96 ? -3.576 -3.639 -15.555 1.00 87.38 96 ASN A CA 1
ATOM 752 C C . ASN A 1 96 ? -4.397 -4.770 -14.928 1.00 87.38 96 ASN A C 1
ATOM 754 O O . ASN A 1 96 ? -5.621 -4.680 -14.891 1.00 87.38 96 ASN A O 1
ATOM 758 N N . LEU A 1 97 ? -3.729 -5.797 -14.402 1.00 85.69 97 LEU A N 1
ATOM 759 C CA . LEU A 1 97 ? -4.346 -6.880 -13.638 1.00 85.69 97 LEU A CA 1
ATOM 760 C C . LEU A 1 97 ? -4.543 -6.537 -12.148 1.00 85.69 97 LEU A C 1
ATOM 762 O O . LEU A 1 97 ? -5.110 -7.343 -11.415 1.00 85.69 97 LEU A O 1
ATOM 766 N N . GLY A 1 98 ? -4.082 -5.370 -11.681 1.00 81.31 98 GLY A N 1
ATOM 767 C CA . GLY A 1 98 ? -4.179 -4.952 -10.277 1.00 81.31 98 GLY A CA 1
ATOM 768 C C . GLY A 1 98 ? -3.225 -5.685 -9.321 1.00 81.31 98 GLY A C 1
ATOM 769 O O . GLY A 1 98 ? -3.368 -5.577 -8.103 1.00 81.31 98 GLY A O 1
ATOM 770 N N . LEU A 1 99 ? -2.232 -6.415 -9.841 1.00 80.69 99 LEU A N 1
ATOM 771 C CA . LEU A 1 99 ? -1.337 -7.253 -9.035 1.00 80.69 99 LEU A CA 1
ATOM 772 C C . LEU A 1 99 ? -0.367 -6.436 -8.173 1.00 80.69 99 LEU A C 1
ATOM 774 O O . LEU A 1 99 ? 0.003 -6.878 -7.089 1.00 80.69 99 LEU A O 1
ATOM 778 N N . LEU A 1 100 ? 0.000 -5.221 -8.592 1.00 76.19 100 LEU A N 1
ATOM 779 C CA . LEU A 1 100 ? 0.876 -4.362 -7.785 1.00 76.19 100 LEU A CA 1
ATOM 780 C C . LEU A 1 100 ? 0.193 -3.841 -6.520 1.00 76.19 100 LEU A C 1
ATOM 782 O O . LEU A 1 100 ? 0.796 -3.867 -5.452 1.00 76.19 100 LEU A O 1
ATOM 786 N N . VAL A 1 101 ? -1.078 -3.444 -6.623 1.00 68.81 101 VAL A N 1
ATOM 787 C CA . VAL A 1 101 ? -1.882 -3.025 -5.463 1.00 68.81 101 VAL A CA 1
ATOM 788 C C . VAL A 1 101 ? -2.044 -4.194 -4.490 1.00 68.81 101 VAL A C 1
ATOM 790 O O . VAL A 1 101 ? -1.942 -4.012 -3.280 1.00 68.81 101 VAL A O 1
ATOM 793 N N . SER A 1 102 ? -2.226 -5.414 -5.006 1.00 59.62 102 SER A N 1
ATOM 794 C CA . SER A 1 102 ? -2.262 -6.628 -4.183 1.00 59.62 102 SER A CA 1
ATOM 795 C C . SER A 1 102 ? -0.941 -6.863 -3.436 1.00 59.62 102 SER A C 1
ATOM 797 O O . SER A 1 102 ? -0.971 -7.156 -2.243 1.00 59.62 102 SER A O 1
ATOM 799 N N . ILE A 1 103 ? 0.213 -6.678 -4.090 1.00 57.09 103 ILE A N 1
ATOM 800 C CA . ILE A 1 103 ? 1.531 -6.818 -3.448 1.00 57.09 103 ILE A CA 1
ATOM 801 C C . ILE A 1 103 ? 1.746 -5.746 -2.372 1.00 57.09 103 ILE A C 1
ATOM 803 O O . ILE A 1 103 ? 2.135 -6.092 -1.260 1.00 57.09 103 ILE A O 1
ATOM 807 N N . GLU A 1 104 ? 1.466 -4.469 -2.655 1.00 65.44 104 GLU A N 1
ATOM 808 C CA . GLU A 1 104 ? 1.598 -3.399 -1.654 1.00 65.44 104 GLU A CA 1
ATOM 809 C C . GLU A 1 104 ? 0.677 -3.629 -0.451 1.00 65.44 104 GLU A C 1
ATOM 811 O O . GLU A 1 104 ? 1.101 -3.462 0.694 1.00 65.44 104 GLU A O 1
ATOM 816 N N . ASN A 1 105 ? -0.560 -4.072 -0.694 1.00 63.84 105 ASN A N 1
ATOM 817 C CA . ASN A 1 105 ? -1.492 -4.443 0.366 1.00 63.84 105 ASN A CA 1
ATOM 818 C C . ASN A 1 105 ? -0.982 -5.631 1.190 1.00 63.84 105 ASN A C 1
ATOM 820 O O . ASN A 1 105 ? -1.113 -5.599 2.408 1.00 63.84 105 ASN A O 1
ATOM 824 N N . ARG A 1 106 ? -0.367 -6.644 0.566 1.00 58.09 106 ARG A N 1
ATOM 825 C CA . ARG A 1 106 ? 0.222 -7.794 1.272 1.00 58.09 106 ARG A CA 1
ATOM 826 C C . ARG A 1 106 ? 1.417 -7.395 2.135 1.00 58.09 106 ARG A C 1
ATOM 828 O O . ARG A 1 106 ? 1.468 -7.784 3.292 1.00 58.09 106 ARG A O 1
ATOM 835 N N . VAL A 1 107 ? 2.337 -6.577 1.615 1.00 58.59 107 VAL A N 1
ATOM 836 C CA . VAL A 1 107 ? 3.492 -6.076 2.390 1.00 58.59 107 VAL A CA 1
ATOM 837 C C . VAL A 1 107 ? 3.024 -5.232 3.576 1.00 58.59 107 VAL A C 1
ATOM 839 O O . VAL A 1 107 ? 3.508 -5.397 4.693 1.00 58.59 107 VAL A O 1
ATOM 842 N N . ARG A 1 108 ? 2.048 -4.349 3.340 1.00 61.47 108 ARG A N 1
ATOM 843 C CA . ARG A 1 108 ? 1.395 -3.560 4.385 1.00 61.47 108 ARG A CA 1
ATOM 844 C C . ARG A 1 108 ? 0.741 -4.462 5.431 1.00 61.47 108 ARG A C 1
ATOM 846 O O . ARG A 1 108 ? 0.977 -4.242 6.612 1.00 61.47 108 ARG A O 1
ATOM 853 N N . ALA A 1 109 ? -0.028 -5.467 5.009 1.00 60.28 109 ALA A N 1
ATOM 854 C CA . ALA A 1 109 ? -0.663 -6.425 5.909 1.00 60.28 109 ALA A CA 1
ATOM 855 C C . ALA A 1 109 ? 0.378 -7.129 6.789 1.00 60.28 109 ALA A C 1
ATOM 857 O O . ALA A 1 109 ? 0.234 -7.096 7.999 1.00 60.28 109 ALA A O 1
ATOM 858 N N . THR A 1 110 ? 1.491 -7.612 6.223 1.00 57.53 110 THR A N 1
ATOM 859 C CA . THR A 1 110 ? 2.577 -8.247 6.995 1.00 57.53 110 THR A CA 1
ATOM 860 C C . THR A 1 110 ? 3.195 -7.309 8.038 1.00 57.53 110 THR A C 1
ATOM 862 O O . THR A 1 110 ? 3.343 -7.692 9.192 1.00 57.53 110 THR A O 1
ATOM 865 N N . ALA A 1 111 ? 3.519 -6.062 7.678 1.00 62.97 111 ALA A N 1
ATOM 866 C CA . ALA A 1 111 ? 4.064 -5.103 8.647 1.00 62.97 111 ALA A CA 1
ATOM 867 C C . ALA A 1 111 ? 3.053 -4.739 9.753 1.00 62.97 111 ALA A C 1
ATOM 869 O O . ALA A 1 111 ? 3.436 -4.458 10.889 1.00 62.97 111 ALA A O 1
ATOM 870 N N . PHE A 1 112 ? 1.759 -4.716 9.428 1.00 66.88 112 PHE A N 1
ATOM 871 C CA . PHE A 1 112 ? 0.707 -4.448 10.403 1.00 66.88 112 PHE A CA 1
ATOM 872 C C . PHE A 1 112 ? 0.336 -5.664 11.248 1.00 66.88 112 PHE A C 1
ATOM 874 O O . PHE A 1 112 ? -0.047 -5.456 12.395 1.00 66.88 112 PHE A O 1
ATOM 881 N N . ASP A 1 113 ? 0.500 -6.885 10.743 1.00 71.12 113 ASP A N 1
ATOM 882 C CA . ASP A 1 113 ? 0.414 -8.109 11.539 1.00 71.12 113 ASP A CA 1
ATOM 883 C C . ASP A 1 113 ? 1.488 -8.087 12.632 1.00 71.12 113 ASP A C 1
ATOM 885 O O . ASP A 1 113 ? 1.153 -8.252 13.804 1.00 71.12 113 ASP A O 1
ATOM 889 N N . ASP A 1 114 ? 2.731 -7.718 12.294 1.00 80.38 114 ASP A N 1
ATOM 890 C CA . ASP A 1 114 ? 3.808 -7.540 13.279 1.00 80.38 114 ASP A CA 1
ATOM 891 C C . ASP A 1 114 ? 3.440 -6.482 14.342 1.00 80.38 114 ASP A C 1
ATOM 893 O O . ASP A 1 114 ? 3.649 -6.667 15.543 1.00 80.38 114 ASP A O 1
ATOM 897 N N . PHE A 1 115 ? 2.849 -5.352 13.932 1.00 89.81 115 PHE A N 1
ATOM 898 C CA . PHE A 1 115 ? 2.393 -4.328 14.879 1.00 89.81 115 PHE A CA 1
ATOM 899 C C . PHE A 1 115 ? 1.197 -4.776 15.720 1.00 89.81 115 PHE A C 1
ATOM 901 O O . PHE A 1 115 ? 1.119 -4.435 16.902 1.00 89.81 115 PHE A O 1
ATOM 908 N N . LEU A 1 116 ? 0.262 -5.526 15.147 1.00 91.88 116 LEU A N 1
ATOM 909 C CA . LEU A 1 116 ? -0.892 -6.039 15.872 1.00 91.88 116 LEU A CA 1
ATOM 910 C C . LEU A 1 116 ? -0.467 -7.112 16.879 1.00 91.88 116 LEU A C 1
ATOM 912 O O . LEU A 1 116 ? -1.002 -7.147 17.987 1.00 91.88 116 LEU A O 1
ATOM 916 N N . ASP A 1 117 ? 0.546 -7.909 16.547 1.00 91.12 117 ASP A N 1
ATOM 917 C CA . ASP A 1 117 ? 1.180 -8.852 17.462 1.00 91.12 117 ASP A CA 1
ATOM 918 C C . ASP A 1 117 ? 1.909 -8.127 18.600 1.00 91.12 117 ASP A C 1
ATOM 920 O O . ASP A 1 117 ? 1.674 -8.448 19.766 1.00 91.12 117 ASP A O 1
ATOM 924 N N . HIS A 1 118 ? 2.650 -7.048 18.324 1.00 92.00 118 HIS A N 1
ATOM 925 C CA . HIS A 1 118 ? 3.185 -6.194 19.394 1.00 92.00 118 HIS A CA 1
ATOM 926 C C . HIS A 1 118 ? 2.076 -5.604 20.284 1.00 92.00 118 HIS A C 1
ATOM 928 O O . HIS A 1 118 ? 2.217 -5.543 21.508 1.00 92.00 118 HIS A O 1
ATOM 934 N N . ALA A 1 119 ? 0.947 -5.176 19.705 1.00 95.94 119 ALA A N 1
ATOM 935 C CA . ALA A 1 119 ? -0.184 -4.675 20.483 1.00 95.94 119 ALA A CA 1
ATOM 936 C C . ALA A 1 119 ? -0.769 -5.758 21.404 1.00 95.94 119 ALA A C 1
ATOM 938 O O . ALA A 1 119 ? -1.097 -5.461 22.558 1.00 95.94 119 ALA A O 1
ATOM 939 N N . LYS A 1 120 ? -0.857 -7.011 20.933 1.00 95.75 120 LYS A N 1
ATOM 940 C CA . LYS A 1 120 ? -1.267 -8.162 21.754 1.00 95.75 120 LYS A CA 1
ATOM 941 C C . LYS A 1 120 ? -0.289 -8.415 22.888 1.00 95.75 120 LYS A C 1
ATOM 943 O O . LYS A 1 120 ? -0.729 -8.546 24.027 1.00 95.75 120 LYS A O 1
ATOM 948 N N . GLU A 1 121 ? 1.011 -8.445 22.607 1.00 95.81 121 GLU A N 1
ATOM 949 C CA . GLU A 1 121 ? 2.046 -8.660 23.622 1.00 95.81 121 GLU A CA 1
ATOM 950 C C . GLU A 1 121 ? 1.979 -7.592 24.721 1.00 95.81 121 GLU A C 1
ATOM 952 O O . GLU A 1 121 ? 1.947 -7.917 25.911 1.00 95.81 121 GLU A O 1
ATOM 957 N N . TYR A 1 122 ? 1.851 -6.317 24.341 1.00 97.12 122 TYR A N 1
ATOM 958 C CA . TYR A 1 122 ? 1.666 -5.230 25.301 1.00 97.12 122 TYR A CA 1
ATOM 959 C C . TYR A 1 122 ? 0.364 -5.362 26.092 1.00 97.12 122 TYR A C 1
ATOM 961 O O . TYR A 1 122 ? 0.372 -5.167 27.309 1.00 97.12 122 TYR A O 1
ATOM 969 N N . ALA A 1 123 ? -0.746 -5.727 25.445 1.00 97.06 123 ALA A N 1
ATOM 970 C CA . ALA A 1 123 ? -2.022 -5.921 26.127 1.00 97.06 123 ALA A CA 1
ATOM 971 C C . ALA A 1 123 ? -1.962 -7.089 27.128 1.00 97.06 123 ALA A C 1
ATOM 973 O O . ALA A 1 123 ? -2.483 -6.975 28.239 1.00 97.06 123 ALA A O 1
ATOM 974 N N . MET A 1 124 ? -1.296 -8.191 26.767 1.00 95.56 124 MET A N 1
ATOM 975 C CA . MET A 1 124 ? -1.065 -9.343 27.645 1.00 95.56 124 MET A CA 1
ATOM 976 C C . MET A 1 124 ? -0.191 -8.981 28.847 1.00 95.56 124 MET A C 1
ATOM 978 O O . MET A 1 124 ? -0.452 -9.442 29.956 1.00 95.56 124 MET A O 1
ATOM 982 N N . ALA A 1 125 ? 0.805 -8.120 28.645 1.00 94.56 125 ALA A N 1
ATOM 983 C CA . ALA A 1 125 ? 1.678 -7.616 29.700 1.00 94.56 125 ALA A CA 1
ATOM 984 C C . ALA A 1 125 ? 1.065 -6.461 30.526 1.00 94.56 125 ALA A C 1
ATOM 986 O O . ALA A 1 125 ? 1.713 -5.943 31.434 1.00 94.56 125 ALA A O 1
ATOM 987 N N . GLY A 1 126 ? -0.178 -6.049 30.245 1.00 95.06 126 GLY A N 1
ATOM 988 C CA . GLY A 1 126 ? -0.876 -4.987 30.981 1.00 95.06 126 GLY A CA 1
ATOM 989 C C . GLY A 1 126 ? -0.468 -3.562 30.590 1.00 95.06 126 GLY A C 1
ATOM 990 O O . GLY A 1 126 ? -0.914 -2.597 31.212 1.00 95.06 126 GLY A O 1
ATOM 991 N N . TYR A 1 127 ? 0.334 -3.398 29.538 1.00 96.88 127 TYR A N 1
ATOM 992 C CA . TYR A 1 127 ? 0.731 -2.104 28.982 1.00 96.88 127 TYR A CA 1
ATOM 993 C C . TYR A 1 127 ? -0.403 -1.497 28.133 1.00 96.88 127 TYR A C 1
ATOM 995 O O . TYR A 1 127 ? -0.281 -1.331 26.918 1.00 96.88 127 TYR A O 1
ATOM 1003 N N . LYS A 1 128 ? -1.530 -1.171 28.794 1.00 97.38 128 LYS A N 1
ATOM 1004 C CA . LYS A 1 128 ? -2.784 -0.674 28.187 1.00 97.38 128 LYS A CA 1
ATOM 1005 C C . LYS A 1 128 ? -2.554 0.471 27.203 1.00 97.38 128 LYS A C 1
ATOM 1007 O O . LYS A 1 128 ? -3.083 0.449 26.097 1.00 97.38 128 LYS A O 1
ATOM 1012 N N . ASN A 1 129 ? -1.780 1.473 27.606 1.00 97.44 129 ASN A N 1
ATOM 1013 C CA . ASN A 1 129 ? -1.630 2.712 26.844 1.00 97.44 129 ASN A CA 1
ATOM 1014 C C . ASN A 1 129 ? -0.860 2.462 25.540 1.00 97.44 129 ASN A C 1
ATOM 1016 O O . ASN A 1 129 ? -1.295 2.885 24.473 1.00 97.44 129 ASN A O 1
ATOM 1020 N N . GLN A 1 130 ? 0.245 1.718 25.622 1.00 96.44 130 GLN A N 1
ATOM 1021 C CA . GLN A 1 130 ? 1.076 1.327 24.483 1.00 96.44 130 GLN A CA 1
ATOM 1022 C C . GLN A 1 130 ? 0.289 0.442 23.517 1.00 96.44 130 GLN A C 1
ATOM 1024 O O . GLN A 1 130 ? 0.245 0.720 22.319 1.00 96.44 130 GLN A O 1
ATOM 1029 N N . ALA A 1 131 ? -0.391 -0.575 24.052 1.00 97.50 131 ALA A N 1
ATOM 1030 C CA . ALA A 1 131 ? -1.244 -1.457 23.270 1.00 97.50 131 ALA A CA 1
ATOM 1031 C C . ALA A 1 131 ? -2.370 -0.681 22.568 1.00 97.50 131 ALA A C 1
ATOM 1033 O O . ALA A 1 131 ? -2.601 -0.886 21.381 1.00 97.50 131 ALA A O 1
ATOM 1034 N N . GLY A 1 132 ? -3.027 0.252 23.266 1.00 97.50 132 GLY A N 1
ATOM 1035 C CA . GLY A 1 132 ? -4.107 1.076 22.718 1.00 97.50 132 GLY A CA 1
ATOM 1036 C C . GLY A 1 132 ? -3.656 1.991 21.581 1.00 97.50 132 GLY A C 1
ATOM 1037 O O . GLY A 1 132 ? -4.364 2.112 20.582 1.00 97.50 132 GLY A O 1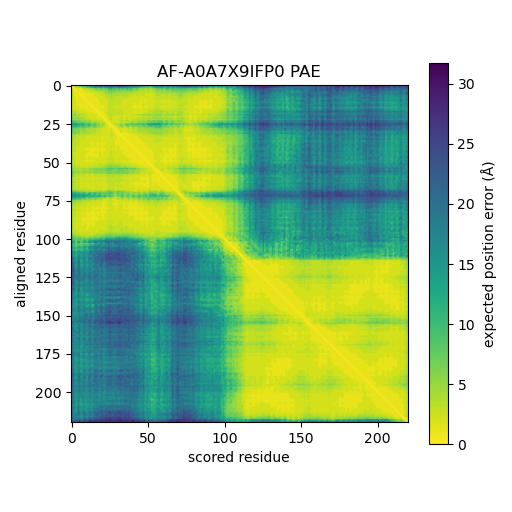
ATOM 1038 N N . VAL A 1 133 ? -2.463 2.590 21.687 1.00 97.31 133 VAL A N 1
ATOM 1039 C CA . VAL A 1 133 ? -1.884 3.394 20.597 1.00 97.31 133 VAL A CA 1
ATOM 1040 C C . VAL A 1 133 ? -1.634 2.525 19.367 1.00 97.31 133 VAL A C 1
ATOM 1042 O O . VAL A 1 133 ? -2.086 2.876 18.279 1.00 97.31 133 VAL A O 1
ATOM 1045 N N . ILE A 1 134 ? -0.949 1.390 19.530 1.00 96.06 134 ILE A N 1
ATOM 1046 C CA . ILE A 1 134 ? -0.573 0.537 18.396 1.00 96.06 134 ILE A CA 1
ATOM 1047 C C . ILE A 1 134 ? -1.819 -0.081 17.753 1.00 96.06 134 ILE A C 1
ATOM 1049 O O . ILE A 1 134 ? -2.025 0.085 16.552 1.00 96.06 134 ILE A O 1
ATOM 1053 N N . ALA A 1 135 ? -2.699 -0.701 18.547 1.00 97.00 135 ALA A N 1
ATOM 1054 C CA . ALA A 1 135 ? -3.942 -1.295 18.057 1.00 97.00 135 ALA A CA 1
ATOM 1055 C C . ALA A 1 135 ? -4.838 -0.261 17.360 1.00 97.00 135 ALA A C 1
ATOM 1057 O O . ALA A 1 135 ? -5.390 -0.536 16.297 1.00 97.00 135 ALA A O 1
ATOM 1058 N N . GLY A 1 136 ? -4.955 0.947 17.922 1.00 96.88 136 GLY A N 1
ATOM 1059 C CA . GLY A 1 136 ? -5.753 2.020 17.335 1.00 96.88 136 GLY A CA 1
ATOM 1060 C C . GLY A 1 136 ? -5.224 2.494 15.978 1.00 96.88 136 GLY A C 1
ATOM 1061 O O . GLY A 1 136 ? -6.012 2.742 15.065 1.00 96.88 136 GLY A O 1
ATOM 1062 N N . VAL A 1 137 ? -3.901 2.597 15.823 1.00 94.88 137 VAL A N 1
ATOM 1063 C CA . VAL A 1 137 ? -3.268 2.967 14.545 1.00 94.88 137 VAL A CA 1
ATOM 1064 C C . VAL A 1 137 ? -3.445 1.862 13.501 1.00 94.88 137 VAL A C 1
ATOM 1066 O O . VAL A 1 137 ? -3.833 2.164 12.372 1.00 94.88 137 VAL A O 1
ATOM 1069 N N . VAL A 1 138 ? -3.228 0.595 13.875 1.00 95.12 138 VAL A N 1
ATOM 1070 C CA . VAL A 1 138 ? -3.428 -0.552 12.967 1.00 95.12 138 VAL A CA 1
ATOM 1071 C C . VAL A 1 138 ? -4.888 -0.631 12.507 1.00 95.12 138 VAL A C 1
ATOM 1073 O O . VAL A 1 138 ? -5.159 -0.821 11.319 1.00 95.12 138 VAL A O 1
ATOM 1076 N N . PHE A 1 139 ? -5.837 -0.419 13.422 1.00 96.75 139 PHE A N 1
ATOM 1077 C CA . PHE A 1 139 ? -7.262 -0.373 13.106 1.00 96.75 139 PHE A CA 1
ATOM 1078 C C . PHE A 1 139 ? -7.598 0.713 12.071 1.00 96.75 139 PHE A C 1
ATOM 1080 O O . PHE A 1 139 ? -8.305 0.441 11.097 1.00 96.75 139 PHE A O 1
ATOM 1087 N N . GLU A 1 140 ? -7.096 1.940 12.257 1.00 95.75 140 GLU A N 1
ATOM 1088 C CA . GLU A 1 140 ? -7.354 3.033 11.315 1.00 95.75 140 GLU A CA 1
ATOM 1089 C C . GLU A 1 140 ? -6.795 2.726 9.920 1.00 95.75 140 GLU A C 1
ATOM 1091 O O . GLU A 1 140 ? -7.516 2.902 8.934 1.00 95.75 140 GLU A O 1
ATOM 1096 N N . ASP A 1 141 ? -5.550 2.246 9.819 1.00 92.88 141 ASP A N 1
ATOM 1097 C CA . ASP A 1 141 ? -4.956 1.911 8.518 1.00 92.88 141 ASP A CA 1
ATOM 1098 C C . ASP A 1 141 ? -5.712 0.766 7.830 1.00 92.88 141 ASP A C 1
ATOM 1100 O O . ASP A 1 141 ? -5.997 0.843 6.632 1.00 92.88 141 ASP A O 1
ATOM 1104 N N . THR A 1 142 ? -6.136 -0.243 8.597 1.00 93.38 142 THR A N 1
ATOM 1105 C CA . THR A 1 142 ? -6.974 -1.348 8.108 1.00 93.38 142 THR A CA 1
ATOM 1106 C C . THR A 1 142 ? -8.286 -0.816 7.527 1.00 93.38 142 THR A C 1
ATOM 1108 O O . THR A 1 142 ? -8.630 -1.114 6.382 1.00 93.38 142 THR A O 1
ATOM 1111 N N . ALA A 1 143 ? -9.007 0.033 8.266 1.00 95.38 143 ALA A N 1
ATOM 1112 C CA . ALA A 1 143 ? -10.273 0.608 7.810 1.00 95.38 143 ALA A CA 1
ATOM 1113 C C . ALA A 1 143 ? -10.105 1.478 6.550 1.00 95.38 143 ALA A C 1
ATOM 1115 O O . ALA A 1 143 ? -10.914 1.386 5.621 1.00 95.38 143 ALA A O 1
ATOM 1116 N N . ARG A 1 144 ? -9.041 2.291 6.485 1.00 94.94 144 ARG A N 1
ATOM 1117 C CA . ARG A 1 144 ? -8.710 3.108 5.304 1.00 94.94 144 ARG A CA 1
ATOM 1118 C C . ARG A 1 144 ? -8.336 2.246 4.103 1.00 94.94 144 ARG A C 1
ATOM 1120 O O . ARG A 1 144 ? -8.795 2.510 2.995 1.00 94.94 144 ARG A O 1
ATOM 1127 N N . THR A 1 145 ? -7.577 1.174 4.311 1.00 90.81 145 THR A N 1
ATOM 1128 C CA . THR A 1 145 ? -7.212 0.228 3.248 1.00 90.81 145 THR A CA 1
ATOM 1129 C C . THR A 1 145 ? -8.444 -0.462 2.667 1.00 90.81 145 THR A C 1
ATOM 1131 O O . THR A 1 145 ? -8.581 -0.524 1.446 1.00 90.81 145 THR A O 1
ATOM 1134 N N . ILE A 1 146 ? -9.398 -0.876 3.506 1.00 93.19 146 ILE A N 1
ATOM 1135 C CA . ILE A 1 146 ? -10.677 -1.428 3.034 1.00 93.19 146 ILE A CA 1
ATOM 1136 C C . ILE A 1 146 ? -11.452 -0.384 2.212 1.00 93.19 146 ILE A C 1
ATOM 1138 O O . ILE A 1 146 ? -11.994 -0.721 1.159 1.00 93.19 146 ILE A O 1
ATOM 1142 N N . CYS A 1 147 ? -11.477 0.887 2.635 1.00 93.88 147 CYS A N 1
ATOM 1143 C CA . CYS A 1 147 ? -12.097 1.964 1.852 1.00 93.88 147 CYS A CA 1
ATOM 1144 C C . CYS A 1 147 ? -11.453 2.094 0.464 1.00 93.88 147 CYS A C 1
ATOM 1146 O O . CYS A 1 147 ? -12.165 2.061 -0.539 1.00 93.88 147 CYS A O 1
ATOM 1148 N N . ARG A 1 148 ? -10.116 2.141 0.384 1.00 89.44 148 ARG A N 1
ATOM 1149 C CA . ARG A 1 148 ? -9.398 2.217 -0.901 1.00 89.44 148 ARG A CA 1
ATOM 1150 C C . ARG A 1 148 ? -9.703 1.030 -1.808 1.00 89.44 148 ARG A C 1
ATOM 1152 O O . ARG A 1 148 ? -10.038 1.231 -2.972 1.00 89.44 148 ARG A O 1
ATOM 1159 N N . ASN A 1 149 ? -9.664 -0.188 -1.269 1.00 86.00 149 ASN A N 1
ATOM 1160 C CA . ASN A 1 149 ? -9.934 -1.412 -2.032 1.00 86.00 149 ASN A CA 1
ATOM 1161 C C . ASN A 1 149 ? -11.386 -1.495 -2.533 1.00 86.00 149 ASN A C 1
ATOM 1163 O O . ASN A 1 149 ? -11.669 -2.206 -3.493 1.00 86.00 149 ASN A O 1
ATOM 1167 N N . THR A 1 150 ? -12.306 -0.763 -1.902 1.00 87.94 150 THR A N 1
ATOM 1168 C CA . THR A 1 150 ? -13.733 -0.725 -2.259 1.00 87.94 150 THR A CA 1
ATOM 1169 C C . THR A 1 150 ? -14.126 0.538 -3.032 1.00 87.94 150 THR A C 1
ATOM 1171 O O . THR A 1 150 ? -15.307 0.752 -3.303 1.00 87.94 150 THR A O 1
ATOM 1174 N N . GLY A 1 151 ? -13.150 1.365 -3.427 1.00 86.12 151 GLY A N 1
ATOM 1175 C CA . GLY A 1 151 ? -13.372 2.574 -4.224 1.00 86.12 151 GLY A CA 1
ATOM 1176 C C . GLY A 1 151 ? -13.963 3.755 -3.445 1.00 86.12 151 GLY A C 1
ATOM 1177 O O . GLY A 1 151 ? -14.508 4.677 -4.051 1.00 86.12 151 GLY A O 1
ATOM 1178 N N . ILE A 1 152 ? -13.881 3.740 -2.113 1.00 91.19 152 ILE A N 1
ATOM 1179 C CA . ILE A 1 152 ? -14.297 4.845 -1.244 1.00 91.19 152 ILE A CA 1
ATOM 1180 C C . ILE A 1 152 ? -13.098 5.781 -1.042 1.00 91.19 152 ILE A C 1
ATOM 1182 O O . ILE A 1 152 ? -12.072 5.367 -0.503 1.00 91.19 152 ILE A O 1
ATOM 1186 N N . GLU A 1 153 ? -13.233 7.050 -1.447 1.00 90.38 153 GLU A N 1
ATOM 1187 C CA . GLU A 1 153 ? -12.229 8.085 -1.162 1.00 90.38 153 GLU A CA 1
ATOM 1188 C C . GLU A 1 153 ? -12.059 8.229 0.356 1.00 90.38 153 GLU A C 1
ATOM 1190 O O . GLU A 1 153 ? -13.048 8.369 1.079 1.00 90.38 153 GLU A O 1
ATOM 1195 N N . GLU A 1 154 ? -10.816 8.187 0.840 1.00 90.38 154 GLU A N 1
ATOM 1196 C CA . GLU A 1 154 ? -10.519 8.208 2.280 1.00 90.38 154 GLU A CA 1
ATOM 1197 C C . GLU A 1 154 ? -9.607 9.352 2.731 1.00 90.38 154 GLU A C 1
ATOM 1199 O O . GLU A 1 154 ? -9.644 9.756 3.901 1.00 90.38 154 GLU A O 1
ATOM 1204 N N . ASN A 1 155 ? -8.847 9.937 1.802 1.00 86.56 155 ASN A N 1
ATOM 1205 C CA . ASN A 1 155 ? -7.857 10.960 2.110 1.00 86.56 155 ASN A CA 1
ATOM 1206 C C . ASN A 1 155 ? -8.498 12.189 2.767 1.00 86.56 155 ASN A C 1
ATOM 1208 O O . ASN A 1 155 ? -9.397 12.821 2.214 1.00 86.56 155 ASN A O 1
ATOM 1212 N N . GLY A 1 156 ? -8.016 12.547 3.961 1.00 87.75 156 GLY A N 1
ATOM 1213 C CA . GLY A 1 156 ? -8.507 13.707 4.714 1.00 87.75 156 GLY A CA 1
ATOM 1214 C C . GLY A 1 156 ? -9.914 13.546 5.305 1.00 87.75 156 GLY A C 1
ATOM 1215 O O . GLY A 1 156 ? -10.439 14.494 5.888 1.00 87.75 156 GLY A O 1
ATOM 1216 N N . ILE A 1 157 ? -10.528 12.365 5.190 1.00 93.62 157 ILE A N 1
ATOM 1217 C CA . ILE A 1 157 ? -11.866 12.094 5.719 1.00 93.62 157 ILE A CA 1
ATOM 1218 C C . ILE A 1 157 ? -11.766 11.510 7.133 1.00 93.62 157 ILE A C 1
ATOM 1220 O O . ILE A 1 157 ? -10.887 10.701 7.453 1.00 93.62 157 ILE A O 1
ATOM 1224 N N . GLN A 1 158 ? -12.684 11.945 8.001 1.00 93.94 158 GLN A N 1
ATOM 1225 C CA . GLN A 1 158 ? -12.785 11.474 9.381 1.00 93.94 158 GLN A CA 1
ATOM 1226 C C . GLN A 1 158 ? -13.179 9.994 9.445 1.00 93.94 158 GLN A C 1
ATOM 1228 O O . GLN A 1 158 ? -14.079 9.552 8.731 1.00 93.94 158 GLN A O 1
ATOM 1233 N N . LEU A 1 159 ? -12.568 9.248 10.368 1.00 93.94 159 LEU A N 1
ATOM 1234 C CA . LEU A 1 159 ? -12.745 7.798 10.489 1.00 93.94 159 LEU A CA 1
ATOM 1235 C C . LEU A 1 159 ? -14.211 7.374 10.700 1.00 93.94 159 LEU A C 1
ATOM 1237 O O . LEU A 1 159 ? -14.652 6.410 10.082 1.00 93.94 159 LEU A O 1
ATOM 1241 N N . ASP A 1 160 ? -15.008 8.124 11.473 1.00 94.31 160 ASP A N 1
ATOM 1242 C CA . ASP A 1 160 ? -16.448 7.829 11.625 1.00 94.31 160 ASP A CA 1
ATOM 1243 C C . ASP A 1 160 ? -17.199 7.914 10.285 1.00 94.31 160 ASP A C 1
ATOM 1245 O O . ASP A 1 160 ? -18.052 7.078 9.980 1.00 94.31 160 ASP A O 1
ATOM 1249 N N . THR A 1 161 ? -16.834 8.884 9.439 1.00 95.88 161 THR A N 1
ATOM 1250 C CA . THR A 1 161 ? -17.423 9.034 8.101 1.00 95.88 161 THR A CA 1
ATOM 1251 C C . THR A 1 161 ? -17.061 7.849 7.211 1.00 95.88 161 THR A C 1
ATOM 1253 O O . THR A 1 161 ? -17.935 7.334 6.512 1.00 95.88 161 THR A O 1
ATOM 1256 N N . LEU A 1 162 ? -15.818 7.364 7.288 1.00 96.62 162 LEU A N 1
ATOM 1257 C CA . LEU A 1 162 ? -15.376 6.168 6.565 1.00 96.62 162 LEU A CA 1
ATOM 1258 C C . LEU A 1 162 ? -16.131 4.919 7.012 1.00 96.62 162 LEU A C 1
ATOM 1260 O O . LEU A 1 162 ? -16.652 4.189 6.173 1.00 96.62 162 LEU A O 1
ATOM 1264 N N . ILE A 1 163 ? -16.287 4.716 8.322 1.00 97.00 163 ILE A N 1
ATOM 1265 C CA . ILE A 1 163 ? -17.054 3.593 8.878 1.00 97.00 163 ILE A CA 1
ATOM 1266 C C . ILE A 1 163 ? -18.498 3.617 8.362 1.00 97.00 163 ILE A C 1
ATOM 1268 O O . ILE A 1 163 ? -19.025 2.588 7.936 1.00 97.00 163 ILE A O 1
ATOM 1272 N N . ASN A 1 164 ? -19.143 4.786 8.354 1.00 95.69 164 ASN A N 1
ATOM 1273 C CA . ASN A 1 164 ? -20.494 4.925 7.808 1.00 95.69 164 ASN A CA 1
ATOM 1274 C C . ASN A 1 164 ? -20.523 4.643 6.290 1.00 95.69 164 ASN A C 1
ATOM 1276 O O . ASN A 1 164 ? -21.483 4.050 5.793 1.00 95.69 164 ASN A O 1
ATOM 1280 N N . GLY A 1 165 ? -19.478 5.038 5.556 1.00 95.81 165 GLY A N 1
ATOM 1281 C CA . GLY A 1 165 ? -19.289 4.716 4.139 1.00 95.81 165 GLY A CA 1
ATOM 1282 C C . GLY A 1 165 ? -19.209 3.209 3.885 1.00 95.81 165 GLY A C 1
ATOM 1283 O O . GLY A 1 165 ? -19.944 2.694 3.045 1.00 95.81 165 GLY A O 1
ATOM 1284 N N . LEU A 1 166 ? -18.412 2.488 4.676 1.00 96.12 166 LEU A N 1
ATOM 1285 C CA . LEU A 1 166 ? -18.278 1.029 4.595 1.00 96.12 166 LEU A CA 1
ATOM 1286 C C . LEU A 1 166 ? -19.599 0.292 4.860 1.00 96.12 166 LEU A C 1
ATOM 1288 O O . LEU A 1 166 ? -19.874 -0.730 4.232 1.00 96.12 166 LEU A O 1
ATOM 1292 N N . VAL A 1 167 ? -20.443 0.813 5.755 1.00 96.62 167 VAL A N 1
ATOM 1293 C CA . VAL A 1 167 ? -21.791 0.265 5.982 1.00 96.62 167 VAL A CA 1
ATOM 1294 C C . VAL A 1 167 ? -22.688 0.482 4.767 1.00 96.62 167 VAL A C 1
ATOM 1296 O O . VAL A 1 167 ? -23.385 -0.437 4.345 1.00 96.62 167 VAL A O 1
ATOM 1299 N N . ARG A 1 168 ? -22.667 1.684 4.176 1.00 95.69 168 ARG A N 1
ATOM 1300 C CA . ARG A 1 168 ? -23.453 1.988 2.965 1.00 95.69 168 ARG A CA 1
ATOM 1301 C C . ARG A 1 168 ? -23.030 1.132 1.774 1.00 95.69 168 ARG A C 1
ATOM 1303 O O . ARG A 1 168 ? -23.883 0.756 0.980 1.00 95.69 168 ARG A O 1
ATOM 1310 N N . ALA A 1 169 ? -21.744 0.806 1.682 1.00 93.44 169 ALA A N 1
ATOM 1311 C CA . ALA A 1 169 ? -21.199 -0.102 0.679 1.00 93.44 169 ALA A CA 1
ATOM 1312 C C . ALA A 1 169 ? -21.487 -1.591 0.969 1.00 93.44 169 ALA A C 1
ATOM 1314 O O . ALA A 1 169 ? -21.113 -2.448 0.177 1.00 93.44 169 ALA A O 1
ATOM 1315 N N . GLY A 1 170 ? -22.135 -1.922 2.094 1.00 93.94 170 GLY A N 1
ATOM 1316 C CA . GLY A 1 170 ? -22.455 -3.302 2.476 1.00 93.94 170 GLY A CA 1
ATOM 1317 C C . GLY A 1 170 ? -21.259 -4.125 2.969 1.00 93.94 170 GLY A C 1
ATOM 1318 O O . GLY A 1 170 ? -21.402 -5.324 3.194 1.00 93.94 170 GLY A O 1
ATOM 1319 N N . ILE A 1 171 ? -20.097 -3.497 3.166 1.00 95.50 171 ILE A N 1
ATOM 1320 C CA . ILE A 1 171 ? -18.859 -4.151 3.617 1.00 95.50 171 ILE A CA 1
ATOM 1321 C C . ILE A 1 171 ? -18.918 -4.445 5.120 1.00 95.50 171 ILE A C 1
ATOM 1323 O O . ILE A 1 171 ? -18.568 -5.540 5.570 1.00 95.50 171 ILE A O 1
ATOM 1327 N N . LEU A 1 172 ? -19.418 -3.478 5.897 1.00 96.56 172 LEU A N 1
ATOM 1328 C CA . LEU A 1 172 ? -19.670 -3.635 7.328 1.00 96.56 172 LEU A CA 1
ATOM 1329 C C . LEU A 1 172 ? -21.162 -3.778 7.615 1.00 96.56 172 LEU A C 1
ATOM 1331 O O . LEU A 1 172 ? -21.996 -3.020 7.122 1.00 96.56 172 LEU A O 1
ATOM 1335 N N . THR A 1 173 ? -21.499 -4.706 8.506 1.00 96.62 173 THR A N 1
ATOM 1336 C CA . THR A 1 173 ? -22.837 -4.750 9.109 1.00 96.62 173 THR A CA 1
ATOM 1337 C C . THR A 1 173 ? -23.025 -3.609 10.114 1.00 96.62 173 THR A C 1
ATOM 1339 O O . THR A 1 173 ? -22.062 -3.031 10.621 1.00 96.62 173 THR A O 1
ATOM 1342 N N . GLN A 1 174 ? -24.273 -3.326 10.499 1.00 95.06 174 GLN A N 1
ATOM 1343 C CA . GLN A 1 174 ? -24.566 -2.348 11.558 1.00 95.06 174 GLN A CA 1
ATOM 1344 C C . GLN A 1 174 ? -23.927 -2.714 12.907 1.00 95.06 174 GLN A C 1
ATOM 1346 O O . GLN A 1 174 ? -23.548 -1.838 13.681 1.00 95.06 174 GLN A O 1
ATOM 1351 N N . VAL A 1 175 ? -23.779 -4.010 13.195 1.00 96.44 175 VAL A N 1
ATOM 1352 C CA . VAL A 1 175 ? -23.107 -4.485 14.412 1.00 96.44 175 VAL A CA 1
ATOM 1353 C C . VAL A 1 175 ? -21.604 -4.219 14.332 1.00 96.44 175 VAL A C 1
ATOM 1355 O O . VAL A 1 175 ? -21.027 -3.670 15.269 1.00 96.44 175 VAL A O 1
ATOM 1358 N N . GLN A 1 176 ? -20.980 -4.530 13.193 1.00 97.12 176 GLN A N 1
ATOM 1359 C CA . GLN A 1 176 ? -19.562 -4.243 12.966 1.00 97.12 176 GLN A CA 1
ATOM 1360 C C . GLN A 1 176 ? -19.275 -2.737 12.978 1.00 97.12 176 GLN A C 1
ATOM 1362 O O . GLN A 1 176 ? -18.255 -2.325 13.511 1.00 97.12 176 GLN A O 1
ATOM 1367 N N . SER A 1 177 ? -20.199 -1.901 12.492 1.00 96.81 177 SER A N 1
ATOM 1368 C CA . SER A 1 177 ? -20.087 -0.440 12.588 1.00 96.81 177 SER A CA 1
ATOM 1369 C C . SER A 1 177 ? -19.943 0.044 14.031 1.00 96.81 177 SER A C 1
ATOM 1371 O O . SER A 1 177 ? -19.099 0.888 14.317 1.00 96.81 177 SER A O 1
ATOM 1373 N N . LYS A 1 178 ? -20.716 -0.517 14.970 1.00 97.56 178 LYS A N 1
ATOM 1374 C CA . LYS A 1 178 ? -20.618 -0.148 16.391 1.00 97.56 178 LYS A CA 1
ATOM 1375 C C . LYS A 1 178 ? -19.257 -0.522 16.983 1.00 97.56 178 LYS A C 1
ATOM 1377 O O . LYS A 1 178 ? -18.664 0.298 17.675 1.00 97.56 178 LYS A O 1
ATOM 1382 N N . ARG A 1 179 ? -18.743 -1.717 16.667 1.00 97.94 179 ARG A N 1
ATOM 1383 C CA . ARG A 1 179 ? -17.396 -2.158 17.080 1.00 97.94 179 ARG A CA 1
ATOM 1384 C C . ARG A 1 179 ? -16.304 -1.281 16.465 1.00 97.94 179 ARG A C 1
ATOM 1386 O O . ARG A 1 179 ? -15.400 -0.857 17.171 1.00 97.94 179 ARG A O 1
ATOM 1393 N N . ALA A 1 180 ? -16.451 -0.919 15.192 1.00 97.56 180 ALA A N 1
ATOM 1394 C CA . ALA A 1 180 ? -15.546 -0.008 14.501 1.00 97.56 180 ALA A CA 1
ATOM 1395 C C . ALA A 1 180 ? -15.514 1.385 15.146 1.00 97.56 180 ALA A C 1
ATOM 1397 O O . ALA A 1 180 ? -14.448 1.973 15.289 1.00 97.56 180 ALA A O 1
ATOM 1398 N N . LYS A 1 181 ? -16.666 1.911 15.576 1.00 97.75 181 LYS A N 1
ATOM 1399 C CA . LYS A 1 181 ? -16.733 3.200 16.280 1.00 97.75 181 LYS A CA 1
ATOM 1400 C C . LYS A 1 181 ? -16.099 3.136 17.668 1.00 97.75 181 LYS A C 1
ATOM 1402 O O . LYS A 1 181 ? -15.437 4.090 18.055 1.00 97.75 181 LYS A O 1
ATOM 1407 N N . ALA A 1 182 ? -16.250 2.020 18.383 1.00 97.75 182 ALA A N 1
ATOM 1408 C CA . ALA A 1 182 ? -15.554 1.807 19.652 1.00 97.75 182 ALA A CA 1
ATOM 1409 C C . ALA A 1 182 ? -14.026 1.772 19.454 1.00 97.75 182 ALA A C 1
ATOM 1411 O O . ALA A 1 182 ? -13.306 2.507 20.123 1.00 97.75 182 ALA A O 1
ATOM 1412 N N . ALA A 1 183 ? -13.539 1.017 18.465 1.00 98.00 183 ALA A N 1
ATOM 1413 C CA . ALA A 1 183 ? -12.121 0.988 18.098 1.00 98.00 183 ALA A CA 1
ATOM 1414 C C . ALA A 1 183 ? -11.589 2.371 17.666 1.00 98.00 183 ALA A C 1
ATOM 1416 O O . ALA A 1 183 ? -10.487 2.774 18.045 1.00 98.00 183 ALA A O 1
ATOM 1417 N N . ALA A 1 184 ? -12.391 3.144 16.923 1.00 97.50 184 ALA A N 1
ATOM 1418 C CA . ALA A 1 184 ? -12.062 4.519 16.551 1.00 97.50 184 ALA A CA 1
ATOM 1419 C C . ALA A 1 184 ? -11.958 5.454 17.770 1.00 97.50 184 ALA A C 1
ATOM 1421 O O . ALA A 1 184 ? -11.099 6.342 17.786 1.00 97.50 184 ALA A O 1
ATOM 1422 N N . ASP A 1 185 ? -12.802 5.264 18.790 1.00 97.62 185 ASP A N 1
ATOM 1423 C CA . ASP A 1 185 ? -12.717 6.029 20.036 1.00 97.62 185 ASP A CA 1
ATOM 1424 C C . ASP A 1 185 ? -11.449 5.647 20.811 1.00 97.62 185 ASP A C 1
ATOM 1426 O O . ASP A 1 185 ? -10.680 6.543 21.146 1.00 97.62 185 ASP A O 1
ATOM 1430 N N . VAL A 1 186 ? -11.130 4.350 20.961 1.00 97.75 186 VAL A N 1
ATOM 1431 C CA . VAL A 1 186 ? -9.860 3.890 21.570 1.00 97.75 186 VAL A CA 1
ATOM 1432 C C . VAL A 1 186 ? -8.658 4.540 20.886 1.00 97.75 186 VAL A C 1
ATOM 1434 O O . VAL A 1 186 ? -7.829 5.153 21.559 1.00 97.75 186 VAL A O 1
ATOM 1437 N N . ARG A 1 187 ? -8.596 4.501 19.548 1.00 97.12 187 ARG A N 1
ATOM 1438 C CA . ARG A 1 187 ? -7.559 5.194 18.764 1.00 97.12 187 ARG A CA 1
ATOM 1439 C C . ARG A 1 187 ? -7.494 6.675 19.124 1.00 97.12 187 ARG A C 1
ATOM 1441 O O . ARG A 1 187 ? -6.412 7.213 19.371 1.00 97.12 187 ARG A O 1
ATOM 1448 N N . THR A 1 188 ? -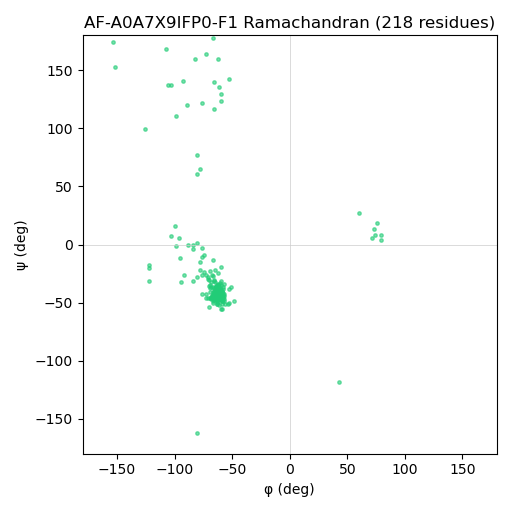8.634 7.363 19.104 1.00 97.00 188 THR A N 1
ATOM 1449 C CA . THR A 1 188 ? -8.707 8.814 19.339 1.00 97.00 188 THR A CA 1
ATOM 1450 C C . THR A 1 188 ? -8.211 9.165 20.737 1.00 97.00 188 THR A C 1
ATOM 1452 O O . THR A 1 188 ? -7.363 10.043 20.879 1.00 97.00 188 THR A O 1
ATOM 1455 N N . ARG A 1 189 ? -8.662 8.434 21.759 1.00 97.75 189 ARG A N 1
ATOM 1456 C CA . ARG A 1 189 ? -8.225 8.631 23.144 1.00 97.75 189 ARG A CA 1
ATOM 1457 C C . ARG A 1 189 ? -6.743 8.347 23.317 1.00 97.75 189 ARG A C 1
ATOM 1459 O O . ARG A 1 189 ? -6.029 9.179 23.870 1.00 97.75 189 ARG A O 1
ATOM 1466 N N . ALA A 1 190 ? -6.265 7.221 22.795 1.00 96.62 190 ALA A N 1
ATOM 1467 C CA . ALA A 1 190 ? -4.872 6.819 22.922 1.00 96.62 190 ALA A CA 1
ATOM 1468 C C . ALA A 1 190 ? -3.916 7.824 22.254 1.00 96.62 190 ALA A C 1
ATOM 1470 O O . ALA A 1 190 ? -2.925 8.234 22.849 1.00 96.62 190 ALA A O 1
ATOM 1471 N N . THR A 1 191 ? -4.238 8.293 21.044 1.00 93.12 191 THR A N 1
ATOM 1472 C CA . THR A 1 191 ? -3.409 9.280 20.319 1.00 93.12 191 THR A CA 1
ATOM 1473 C C . THR A 1 191 ? -3.422 10.676 20.946 1.00 93.12 191 THR A C 1
ATOM 1475 O O . THR A 1 191 ? -2.483 11.442 20.742 1.00 93.12 191 THR A O 1
ATOM 1478 N N . HIS A 1 192 ? -4.451 11.009 21.728 1.00 96.00 192 HIS A N 1
ATOM 1479 C CA . HIS A 1 192 ? -4.545 12.264 22.481 1.00 96.00 192 HIS A CA 1
ATOM 1480 C C . HIS A 1 192 ? -4.091 12.132 23.945 1.00 96.00 192 HIS A C 1
ATOM 1482 O O . HIS A 1 192 ? -4.197 13.094 24.701 1.00 96.00 192 HIS A O 1
ATOM 1488 N N . ALA A 1 193 ? -3.562 10.969 24.342 1.00 95.44 193 ALA A N 1
ATOM 1489 C CA . ALA A 1 193 ? -3.140 10.661 25.708 1.00 95.44 193 ALA A CA 1
ATOM 1490 C C . ALA A 1 193 ? -4.257 10.738 26.775 1.00 95.44 193 ALA A C 1
ATOM 1492 O O . ALA A 1 193 ? -3.985 10.933 27.961 1.00 95.44 193 ALA A O 1
ATOM 1493 N N . ASP A 1 194 ? -5.512 10.513 26.377 1.00 97.25 194 ASP A N 1
ATOM 1494 C CA . ASP A 1 194 ? -6.675 10.414 27.268 1.00 97.25 194 ASP A CA 1
ATOM 1495 C C . ASP A 1 194 ? -6.756 9.008 27.918 1.00 97.25 194 ASP A C 1
ATOM 1497 O O . ASP A 1 194 ? -7.716 8.262 27.713 1.00 97.25 194 ASP A O 1
ATOM 1501 N N . TRP A 1 195 ? -5.741 8.602 28.689 1.00 96.75 195 TRP A N 1
ATOM 1502 C CA . TRP A 1 195 ? -5.582 7.217 29.185 1.00 96.75 195 TRP A CA 1
ATOM 1503 C C . TRP A 1 195 ? -6.703 6.712 30.103 1.00 96.75 195 TRP A C 1
ATOM 1505 O O . TRP A 1 195 ? -6.939 5.510 30.191 1.00 96.75 195 TRP A O 1
ATOM 1515 N N . GLU A 1 196 ? -7.404 7.624 30.772 1.00 96.81 196 GLU A N 1
ATOM 1516 C CA . GLU A 1 196 ? -8.513 7.323 31.691 1.00 96.81 196 GLU A CA 1
ATOM 1517 C C . GLU A 1 196 ? -9.860 7.144 30.966 1.00 96.81 196 GLU A C 1
ATOM 1519 O O . GLU A 1 196 ? -10.897 6.966 31.600 1.00 96.81 196 GLU A O 1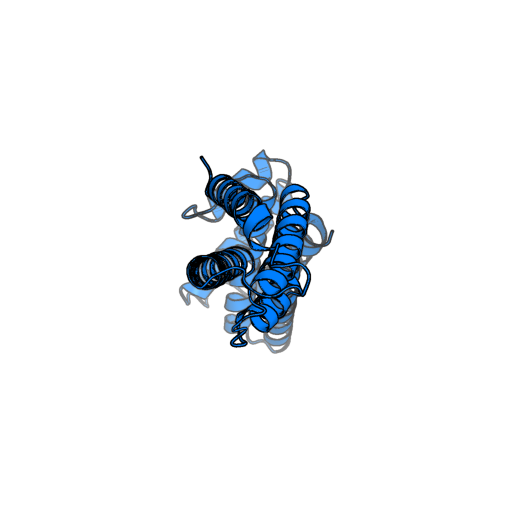
ATOM 1524 N N . LYS A 1 197 ? -9.888 7.280 29.632 1.00 96.50 197 LYS A N 1
ATOM 1525 C CA . LYS A 1 197 ? -11.120 7.218 28.826 1.00 96.50 197 LYS A CA 1
ATOM 1526 C C . LYS A 1 197 ? -11.371 5.864 28.170 1.00 96.50 197 LYS A C 1
ATOM 1528 O O . LYS A 1 197 ? -12.377 5.731 27.482 1.00 96.50 197 LYS A O 1
ATOM 1533 N N . PHE A 1 198 ? -10.479 4.900 28.357 1.00 97.56 198 PHE A N 1
ATOM 1534 C CA . PHE A 1 198 ? -10.615 3.549 27.825 1.00 97.56 198 PHE A CA 1
ATOM 1535 C C . PHE A 1 198 ? -9.894 2.549 28.725 1.00 97.56 198 PHE A C 1
ATOM 1537 O O . PHE A 1 198 ? -8.913 2.889 29.394 1.00 97.56 198 PHE A O 1
ATOM 1544 N N . GLU A 1 199 ? -10.361 1.309 28.710 1.00 98.00 199 GLU A N 1
ATOM 1545 C CA . GLU A 1 199 ? -9.824 0.214 29.508 1.00 98.00 199 GLU A CA 1
ATOM 1546 C C . GLU A 1 199 ? -9.054 -0.800 28.661 1.00 98.00 199 GLU A C 1
ATOM 1548 O O . GLU A 1 199 ? -9.072 -0.783 27.427 1.00 98.00 199 GLU A O 1
ATOM 1553 N N . LEU A 1 200 ? -8.324 -1.693 29.332 1.00 97.75 200 LEU A N 1
ATOM 1554 C CA . LEU A 1 200 ? -7.551 -2.739 28.661 1.00 97.75 200 LEU A CA 1
ATOM 1555 C C . LEU A 1 200 ? -8.456 -3.664 27.832 1.00 97.75 200 LEU A C 1
ATOM 1557 O O . LEU A 1 200 ? -8.056 -4.144 26.773 1.00 97.75 200 LEU A O 1
ATOM 1561 N N . GLU A 1 201 ? -9.682 -3.890 28.289 1.00 98.00 201 GLU A N 1
ATOM 1562 C CA . GLU A 1 201 ? -10.710 -4.662 27.598 1.00 98.00 201 GLU A CA 1
ATOM 1563 C C . GLU A 1 201 ? -11.123 -4.005 26.274 1.00 98.00 201 GLU A C 1
ATOM 1565 O O . GLU A 1 201 ? -11.296 -4.711 25.281 1.00 98.00 201 GLU A O 1
ATOM 1570 N N . ASP A 1 202 ? -11.194 -2.671 26.219 1.00 98.12 202 ASP A N 1
ATOM 1571 C CA . ASP A 1 202 ? -11.492 -1.939 24.981 1.00 98.12 202 ASP A CA 1
ATOM 1572 C C . ASP A 1 202 ? -10.355 -2.097 23.960 1.00 98.12 202 ASP A C 1
ATOM 1574 O O . ASP A 1 202 ? -10.591 -2.246 22.756 1.00 98.12 202 ASP A O 1
ATOM 1578 N N . VAL A 1 203 ? -9.107 -2.128 24.441 1.00 98.19 203 VAL A N 1
ATOM 1579 C CA . VAL A 1 203 ? -7.927 -2.390 23.604 1.00 98.19 203 VAL A CA 1
ATOM 1580 C C . VAL A 1 203 ? -7.956 -3.816 23.058 1.00 98.19 203 VAL A C 1
ATOM 1582 O O . VAL A 1 203 ? -7.781 -4.007 21.857 1.00 98.19 203 VAL A O 1
ATOM 1585 N N . LYS A 1 204 ? -8.234 -4.818 23.901 1.00 97.94 204 LYS A N 1
ATOM 1586 C CA . LYS A 1 204 ? -8.361 -6.220 23.466 1.00 97.94 204 LYS A CA 1
ATOM 1587 C C . LYS A 1 204 ? -9.468 -6.382 22.423 1.00 97.94 204 LYS A C 1
ATOM 1589 O O . LYS A 1 204 ? -9.230 -6.972 21.374 1.00 97.94 204 LYS A O 1
ATOM 1594 N N . ALA A 1 205 ? -10.631 -5.772 22.652 1.00 98.12 205 ALA A N 1
ATOM 1595 C CA . ALA A 1 205 ? -11.732 -5.782 21.692 1.00 98.12 205 ALA A CA 1
ATOM 1596 C C . ALA A 1 205 ? -11.366 -5.094 20.363 1.00 98.12 205 ALA A C 1
ATOM 1598 O O . ALA A 1 205 ? -11.802 -5.534 19.296 1.00 98.12 205 ALA A O 1
ATOM 1599 N N . THR A 1 206 ? -10.554 -4.031 20.413 1.00 98.19 206 THR A N 1
ATOM 1600 C CA . THR A 1 206 ? -10.021 -3.354 19.221 1.00 98.19 206 THR A CA 1
ATOM 1601 C C . THR A 1 206 ? -9.085 -4.268 18.436 1.00 98.19 206 THR A C 1
ATOM 1603 O O . THR A 1 206 ? -9.222 -4.366 17.217 1.00 98.19 206 THR A O 1
ATOM 1606 N N . ILE A 1 207 ? -8.177 -4.973 19.118 1.00 97.50 207 ILE A N 1
ATOM 1607 C CA . ILE A 1 207 ? -7.263 -5.943 18.500 1.00 97.50 207 ILE A CA 1
ATOM 1608 C C . ILE A 1 207 ? -8.061 -7.052 17.805 1.00 97.50 207 ILE A C 1
ATOM 1610 O O . ILE A 1 207 ? -7.923 -7.231 16.598 1.00 97.50 207 ILE A O 1
ATOM 1614 N N . GLU A 1 208 ? -8.957 -7.726 18.530 1.00 96.94 208 GLU A N 1
ATOM 1615 C CA . GLU A 1 208 ? -9.770 -8.831 18.000 1.00 9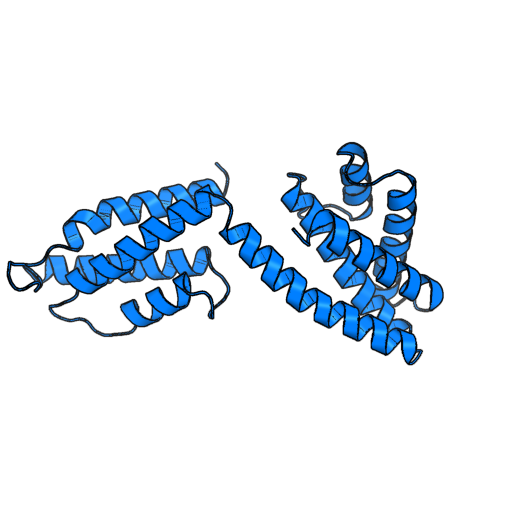6.94 208 GLU A CA 1
ATOM 1616 C C . GLU A 1 208 ? -10.612 -8.402 16.791 1.00 96.94 208 GLU A C 1
ATOM 1618 O O . GLU A 1 208 ? -10.747 -9.128 15.803 1.00 96.94 208 GLU A O 1
ATOM 1623 N N . PHE A 1 209 ? -11.201 -7.204 16.851 1.00 97.56 209 PHE A N 1
ATOM 1624 C CA . PHE A 1 209 ? -11.983 -6.687 15.734 1.00 97.56 209 PHE A CA 1
ATOM 1625 C C . PHE A 1 209 ? -11.112 -6.323 14.529 1.00 97.56 209 PHE A C 1
ATOM 1627 O O . PHE A 1 209 ? -11.529 -6.531 13.391 1.00 97.56 209 PHE A O 1
ATOM 1634 N N . THR A 1 210 ? -9.903 -5.815 14.759 1.00 95.94 210 THR A N 1
ATOM 1635 C CA . THR A 1 210 ? -8.954 -5.513 13.683 1.00 95.94 210 THR A CA 1
ATOM 1636 C C . THR A 1 210 ? -8.537 -6.792 12.959 1.00 95.94 210 THR A C 1
ATOM 1638 O O . THR A 1 210 ? -8.619 -6.837 11.734 1.00 95.94 210 THR A O 1
ATOM 1641 N N . GLU A 1 211 ? -8.226 -7.869 13.688 1.00 93.25 211 GLU A N 1
ATOM 1642 C CA . GLU A 1 211 ? -7.937 -9.184 13.092 1.00 93.25 211 GLU A CA 1
ATOM 1643 C C . GLU A 1 211 ? -9.109 -9.724 12.262 1.00 93.25 211 GLU A C 1
ATOM 1645 O O . GLU A 1 211 ? -8.916 -10.278 11.180 1.00 93.25 211 GLU A O 1
ATOM 1650 N N . GLU A 1 212 ? -10.343 -9.563 12.751 1.00 94.19 212 GLU A N 1
ATOM 1651 C CA . GLU A 1 212 ? -11.542 -9.946 12.000 1.00 94.19 212 GLU A CA 1
ATOM 1652 C C . GLU A 1 212 ? -11.639 -9.187 10.669 1.00 94.19 212 GLU A C 1
ATOM 1654 O O . GLU A 1 212 ? -11.985 -9.780 9.644 1.00 94.19 212 GLU A O 1
ATOM 1659 N N . LEU A 1 213 ? -11.340 -7.883 10.669 1.00 93.12 213 LEU A N 1
ATOM 1660 C CA . LEU A 1 213 ? -11.381 -7.060 9.463 1.00 93.12 213 LEU A CA 1
ATOM 1661 C C . LEU A 1 213 ? -10.304 -7.456 8.453 1.00 93.12 213 LEU A C 1
ATOM 1663 O O . LEU A 1 213 ? -10.635 -7.565 7.270 1.00 93.12 213 LEU A O 1
ATOM 1667 N N . ILE A 1 214 ? -9.071 -7.692 8.909 1.00 89.94 214 ILE A N 1
ATOM 1668 C CA . ILE A 1 214 ? -7.955 -8.146 8.067 1.00 89.94 214 ILE A CA 1
ATOM 1669 C C . ILE A 1 214 ? -8.327 -9.479 7.409 1.00 89.94 214 ILE A C 1
ATOM 1671 O O . ILE A 1 214 ? -8.435 -9.551 6.183 1.00 89.94 214 ILE A O 1
ATOM 1675 N N . ARG A 1 215 ? -8.693 -10.483 8.215 1.00 88.44 215 ARG A N 1
ATOM 1676 C CA . ARG A 1 215 ? -9.032 -11.830 7.732 1.00 88.44 215 ARG A CA 1
ATOM 1677 C C . ARG A 1 215 ? -10.178 -11.843 6.725 1.00 88.44 215 ARG A C 1
ATOM 1679 O O . ARG A 1 215 ? -10.210 -12.668 5.820 1.00 88.44 215 ARG A O 1
ATOM 1686 N N . LYS A 1 216 ? -11.173 -10.972 6.909 1.00 88.38 216 LYS A N 1
ATOM 1687 C CA . LYS A 1 216 ? -12.371 -10.956 6.061 1.00 88.38 216 LYS A CA 1
ATOM 1688 C C . LYS A 1 216 ? -12.188 -10.155 4.770 1.00 88.38 216 LYS A C 1
ATOM 1690 O O . LYS A 1 216 ? -12.867 -10.456 3.792 1.00 88.38 216 LYS A O 1
ATOM 1695 N N . ASN A 1 217 ? -11.361 -9.108 4.778 1.00 85.56 217 ASN A N 1
ATOM 1696 C CA . ASN A 1 217 ? -11.345 -8.117 3.696 1.00 85.56 217 ASN A CA 1
ATOM 1697 C C . ASN A 1 217 ? -9.986 -7.953 3.007 1.00 85.56 217 ASN A C 1
ATOM 1699 O O . ASN A 1 217 ? -9.951 -7.361 1.929 1.00 85.56 217 ASN A O 1
ATOM 1703 N N . LEU A 1 218 ? -8.889 -8.406 3.620 1.00 77.56 218 LEU A N 1
ATOM 1704 C CA . LEU A 1 218 ? -7.521 -8.172 3.144 1.00 77.56 218 LEU A CA 1
ATOM 1705 C C . LEU A 1 218 ? -6.748 -9.475 2.890 1.00 77.56 218 LEU A C 1
ATOM 1707 O O . LEU A 1 218 ? -5.960 -9.518 1.945 1.00 77.56 218 LEU A O 1
ATOM 1711 N N . ASP A 1 219 ? -7.030 -10.538 3.647 1.00 69.06 219 ASP A N 1
ATOM 1712 C CA . ASP A 1 219 ? -6.469 -11.877 3.422 1.00 69.06 219 ASP A CA 1
ATOM 1713 C C . ASP A 1 219 ? -7.231 -12.599 2.297 1.00 69.06 219 ASP A C 1
ATOM 1715 O O . ASP A 1 219 ? -8.113 -13.427 2.534 1.00 69.06 219 ASP A O 1
ATOM 1719 N N . GLY A 1 220 ? -6.926 -12.212 1.055 1.00 51.62 220 GLY A N 1
ATOM 1720 C CA . GLY A 1 220 ? -7.367 -12.873 -0.180 1.00 51.62 220 GLY A CA 1
ATOM 1721 C C . GLY A 1 220 ? -6.347 -13.866 -0.728 1.00 51.62 220 GLY A C 1
ATOM 1722 O O . GLY A 1 220 ? -5.170 -13.465 -0.943 1.00 51.62 220 GLY A O 1
#

Secondary structure (DSSP, 8-state):
--HHHHHHHHHHHHHHHHHHHT--STTS--SSHHHHHHHHHHHHHHHHHHHHH---TTSHHHHHHHHHHTS--GGGHHHHHHHHHHHHHHHHHHHHTTHHHHHHHHHHHHHHHHHHHHHHHHHHTT-HHHHHHHHHHHHHHHHHHHHHHTT---TT--HHHHHHHHHHTTSS-HHHHHHHHHHHHHHHHHHTT-GGG--HHHHHHHHHHHHHHHHHHT--

Radius of gyration: 23.53 Å; Cα contacts (8 Å, |Δi|>4): 239; chains: 1; bounding box: 54×27×68 Å

Mean predicted aligned error: 10.16 Å

Nearest PDB structures (foldseek):
  1o3u-assembly1_A-2  TM=7.185E-01  e=2.158E-02  Thermotoga maritima
  1ufb-assembly1_A  TM=7.681E-01  e=6.869E-02  Thermus thermophilus
  4dj9-assembly1_A  TM=2.800E-01  e=1.817E-01  Homo sapiens

Solvent-accessible surface area (backbone atoms only — not comparable to full-atom values): 11867 Å² total; per-residue (Å²): 131,57,72,67,58,53,50,53,52,51,52,50,53,50,47,62,63,38,67,65,48,29,58,35,43,99,86,42,30,47,79,48,70,65,55,36,52,51,28,51,55,48,45,54,54,49,46,54,52,41,52,75,75,40,81,52,70,84,38,69,72,37,42,49,40,48,62,56,64,72,50,92,46,71,54,43,28,13,51,51,34,41,55,47,39,54,50,51,54,51,51,53,51,38,50,76,70,46,48,55,61,52,49,55,51,49,55,49,48,54,59,42,49,56,44,45,50,50,16,47,54,28,47,75,72,64,38,41,64,63,13,20,36,44,28,22,52,50,38,52,54,51,55,46,51,51,30,55,78,70,74,40,91,51,87,97,56,56,68,70,60,50,49,55,47,36,37,76,71,64,76,34,52,77,69,52,40,53,55,52,50,51,31,51,47,44,22,53,30,37,74,71,68,41,65,91,78,60,54,58,66,56,37,50,53,29,42,57,50,37,54,53,49,41,59,74,74,66,69,122

pLDDT: mean 90.61, std 9.81, range [51.62, 98.19]

Sequence (220 aa):
MGIEEKIKNRITELINSGRQLRYGRGDGWVRDELQRQNCIGWLVSAQNLVHLVVNDHGNPYRSSTDRICGNDRGNVAPQAVGEVHAILELLLVDMNLGLLVSIENRVRATAFDDFLDHAKEYAMAGYKNQAGVIAGVVFEDTARTICRNTGIEENGIQLDTLINGLVRAGILTQVQSKRAKAAADVRTRATHADWEKFELEDVKATIEFTEELIRKNLDG

Foldseek 3Di:
DDPLVVLLVLLVVLLVQLPVLLDDPPVQFHPDPVSVVSLLVSLVSLLVSLCVLAVDCPDPLNVVSCVLNVDDCHGNSSNSSVSSSVSSVVVSVCVVVVVSVLVVLVVVLVVLVVLLVVLVVCLVVVVQLSSLQSLLVSLQVLLVSLCVVLVHDDPPDDQLVSLVVCVVSVNDPPVLSVLSVLSNVSNVCSVVVVSVPDDSVSSVSSSVSSVVSCVRRNVD